Protein AF-A0A6G0Y7M5-F1 (afdb_monomer)

Nearest PDB structures (foldseek):
  2pjr-assembly1_A  TM=6.509E-01  e=2.433E-06  Geobacillus stearothermophilus
  2is2-assembly1_A  TM=6.664E-01  e=1.048E-04  Escherichia coli
  1pjr-assembly1_A  TM=6.360E-01  e=1.262E-03  Geobacillus stearothermophilus
  2zpa-assembly1_A  TM=6.596E-01  e=6.551E-01  Escherichia coli K-12
  4cei-assembly1_A  TM=5.025E-01  e=1.633E-01  Bacillus subtilis subsp. subtilis str. 168

Secondary structure (DSSP, 8-state):
-------PPPHHHHHHHS--SSEEEEEE-TTS-HHHHHHHHHHH-TTS-EEEE-SSGGGGGGS-TTEEEE-HHHHHHHHTGGGGGGGB-SS--HHHHHHHHT---HHHHHHHHHHHHHHHTSS-SS--GGGS-GGGGSS---SS-HHHHHHHHHHHHHHHH-SS----B-HHHHHHHHHHT---GGGT-SEEEEEEEEEE-EESSS-HHHHHHHHHHHHHTT--SPPEE-SS-----SS--SSS-SS-----S-HHHHHTT--

pLDDT: mean 76.05, std 17.15, range [27.11, 98.25]

Structure (mmCIF, N/CA/C/O backbone):
data_AF-A0A6G0Y7M5-F1
#
_entry.id   AF-A0A6G0Y7M5-F1
#
loop_
_atom_site.group_PDB
_atom_site.id
_atom_site.type_symbol
_atom_site.label_atom_id
_atom_site.label_alt_id
_atom_site.label_comp_id
_atom_site.label_asym_id
_atom_site.label_entity_id
_atom_site.label_seq_id
_atom_site.pdbx_PDB_ins_code
_atom_site.Cartn_x
_atom_site.Cartn_y
_atom_site.Cartn_z
_atom_site.occupancy
_atom_site.B_iso_or_equiv
_atom_site.auth_seq_id
_atom_site.auth_comp_id
_atom_site.auth_asym_id
_atom_site.auth_atom_id
_atom_site.pdbx_PDB_model_num
ATOM 1 N N . MET A 1 1 ? -14.668 -16.728 34.651 1.00 31.00 1 MET A N 1
ATOM 2 C CA . MET A 1 1 ? -15.346 -15.460 34.321 1.00 31.00 1 MET A CA 1
ATOM 3 C C . MET A 1 1 ? -14.377 -14.358 34.727 1.00 31.00 1 MET A C 1
ATOM 5 O O . MET A 1 1 ? -14.213 -14.137 35.914 1.00 31.00 1 MET A O 1
ATOM 9 N N . GLN A 1 2 ? -13.581 -13.837 33.789 1.00 27.48 2 GLN A N 1
ATOM 10 C CA . GLN A 1 2 ? -12.616 -12.770 34.085 1.00 27.48 2 GLN A CA 1
ATOM 11 C C . GLN A 1 2 ? -13.373 -11.441 34.091 1.00 27.48 2 GLN A C 1
ATOM 13 O O . GLN A 1 2 ? -13.986 -11.084 33.085 1.00 27.48 2 GLN A O 1
ATOM 18 N N . GLU A 1 3 ? -13.366 -10.747 35.227 1.00 27.11 3 GLU A N 1
ATOM 19 C CA . GLU A 1 3 ? -13.850 -9.373 35.340 1.00 27.11 3 GLU A CA 1
ATOM 20 C C . GLU A 1 3 ? -13.059 -8.489 34.367 1.00 27.11 3 GLU A C 1
ATOM 22 O O . GLU A 1 3 ? -11.857 -8.269 34.525 1.00 27.11 3 GLU A O 1
ATOM 27 N N . LYS A 1 4 ? -13.729 -7.997 33.318 1.00 35.28 4 LYS A N 1
ATOM 28 C CA . LYS A 1 4 ? -13.206 -6.905 32.495 1.00 35.28 4 LYS A CA 1
ATOM 29 C C . LYS A 1 4 ? -13.157 -5.672 33.395 1.00 35.28 4 LYS A C 1
ATOM 31 O O . LYS A 1 4 ? -14.199 -5.091 33.684 1.00 35.28 4 LYS A O 1
A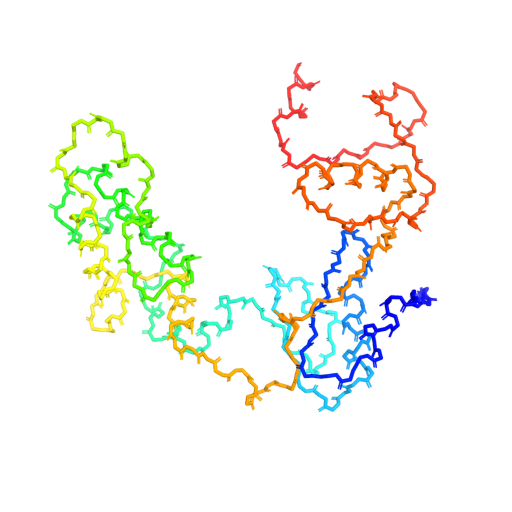TOM 36 N N . ILE A 1 5 ? -11.959 -5.281 33.827 1.00 38.41 5 ILE A N 1
ATOM 37 C CA . ILE A 1 5 ? -11.727 -3.989 34.480 1.00 38.41 5 ILE A CA 1
ATOM 38 C C . ILE A 1 5 ? -12.253 -2.906 33.528 1.00 38.41 5 ILE A C 1
ATOM 40 O O . ILE A 1 5 ? -11.708 -2.693 32.442 1.00 38.41 5 ILE A O 1
ATOM 44 N N . LEU A 1 6 ? -13.359 -2.265 33.908 1.00 40.69 6 LEU A N 1
ATOM 45 C CA . LEU A 1 6 ? -13.950 -1.140 33.191 1.00 40.69 6 LEU A CA 1
ATOM 46 C C . LEU A 1 6 ? -13.065 0.086 33.428 1.00 40.69 6 LEU A C 1
ATOM 48 O O . LEU A 1 6 ? -13.283 0.881 34.336 1.00 40.69 6 LEU A O 1
ATOM 52 N N . ILE A 1 7 ? -12.017 0.212 32.616 1.00 57.25 7 ILE A N 1
ATOM 53 C CA . ILE A 1 7 ? -11.234 1.442 32.536 1.00 57.25 7 ILE A CA 1
ATOM 54 C C . ILE A 1 7 ? -12.124 2.482 31.846 1.00 57.25 7 ILE A C 1
ATOM 56 O O . ILE A 1 7 ? -12.477 2.334 30.664 1.00 57.25 7 ILE A O 1
ATOM 60 N N . ASN A 1 8 ? -12.519 3.506 32.605 1.00 67.19 8 ASN A N 1
ATOM 61 C CA . ASN A 1 8 ? -13.229 4.660 32.067 1.00 67.19 8 ASN A CA 1
ATOM 62 C C . ASN A 1 8 ? -12.347 5.334 31.005 1.00 67.19 8 ASN A C 1
ATOM 64 O O . ASN A 1 8 ? -11.154 5.530 31.254 1.00 67.19 8 ASN A O 1
ATOM 68 N N . PRO A 1 9 ? -12.897 5.640 29.818 1.00 69.75 9 PRO A N 1
ATOM 69 C CA . PRO A 1 9 ? -12.134 6.293 28.764 1.00 69.75 9 PRO A CA 1
ATOM 70 C C . PRO A 1 9 ? -11.605 7.654 29.241 1.00 69.75 9 PRO A C 1
ATOM 72 O O . PRO A 1 9 ? -12.272 8.360 29.999 1.00 69.75 9 PRO A O 1
ATOM 75 N N . THR A 1 10 ? -10.394 8.019 28.812 1.00 76.06 10 THR A N 1
ATOM 76 C CA . THR A 1 10 ? -9.877 9.386 29.006 1.00 76.06 10 THR A CA 1
ATOM 77 C C . THR A 1 10 ? -10.745 10.394 28.239 1.00 76.06 10 THR A C 1
ATOM 79 O O . THR A 1 10 ? -11.438 9.987 27.307 1.00 76.06 10 THR A O 1
ATOM 82 N N . PRO A 1 11 ? -10.705 11.704 28.556 1.00 77.00 11 PRO A N 1
ATOM 83 C CA . PRO A 1 11 ? -11.429 12.717 27.780 1.00 77.00 11 PRO A CA 1
ATOM 84 C C . PRO A 1 11 ? -11.133 12.640 26.275 1.00 77.00 11 PRO A C 1
ATOM 86 O O . PRO A 1 11 ? -12.052 12.590 25.475 1.00 77.00 11 PRO A O 1
ATOM 89 N N . GLU A 1 12 ? -9.864 12.460 25.898 1.00 73.75 12 GLU A N 1
ATOM 90 C CA . GLU A 1 12 ? -9.444 12.270 24.499 1.00 73.75 12 GLU A CA 1
ATOM 91 C C . GLU A 1 12 ? -10.048 11.009 23.869 1.00 73.75 12 GLU A C 1
ATOM 93 O O . GLU A 1 12 ? -10.396 10.980 22.689 1.00 73.75 12 GLU A O 1
ATOM 98 N N . GLN A 1 13 ? -10.160 9.931 24.653 1.00 71.56 13 GLN A N 1
ATOM 99 C CA . GLN A 1 13 ? -10.802 8.714 24.183 1.00 71.56 13 GLN A CA 1
ATOM 100 C C . GLN A 1 13 ? -12.310 8.916 24.023 1.00 71.56 13 GLN A C 1
ATOM 102 O O . GLN A 1 13 ? -12.879 8.423 23.053 1.00 71.56 13 GLN A O 1
ATOM 107 N N . GLN A 1 14 ? -12.933 9.659 24.937 1.00 80.50 14 GLN A N 1
ATOM 108 C CA . GLN A 1 14 ? -14.350 9.993 24.904 1.00 80.50 14 GLN A CA 1
ATOM 109 C C . GLN A 1 14 ? -14.689 10.898 23.712 1.00 80.50 14 GLN A C 1
ATOM 111 O O . GLN A 1 14 ? -15.663 10.619 23.024 1.00 80.50 14 GLN A O 1
ATOM 116 N N . ASP A 1 15 ? -13.839 11.873 23.381 1.00 76.62 15 ASP A N 1
ATOM 117 C CA . ASP A 1 15 ? -13.990 12.726 22.194 1.00 76.62 15 ASP A CA 1
ATOM 118 C C . ASP A 1 15 ? -14.004 11.903 20.899 1.00 76.62 15 ASP A C 1
ATOM 120 O O . ASP A 1 15 ? -14.789 12.166 19.992 1.00 76.62 15 ASP A O 1
ATOM 124 N N . VAL A 1 16 ? -13.169 10.861 20.820 1.00 75.12 16 VAL A N 1
ATOM 125 C CA . VAL A 1 16 ? -13.175 9.911 19.696 1.00 75.12 16 VAL A CA 1
ATOM 126 C C . VAL A 1 16 ? -14.460 9.078 19.678 1.00 75.12 16 VAL A C 1
ATOM 128 O O . VAL A 1 16 ? -14.987 8.825 18.600 1.00 75.12 16 VAL A O 1
ATOM 131 N N . ILE A 1 17 ? -14.963 8.637 20.837 1.00 78.25 17 ILE A N 1
ATOM 132 C CA . ILE A 1 17 ? -16.204 7.844 20.947 1.00 78.25 17 ILE A CA 1
ATOM 133 C C . ILE A 1 17 ? -17.439 8.681 20.586 1.00 78.25 17 ILE A C 1
ATOM 135 O O . ILE A 1 17 ? -18.388 8.148 20.015 1.00 78.25 17 ILE A O 1
ATOM 139 N N . ASP A 1 18 ? -17.440 9.967 20.928 1.00 79.44 18 ASP A N 1
ATOM 140 C CA . ASP A 1 18 ? -18.574 10.883 20.757 1.00 79.44 18 ASP A CA 1
ATOM 141 C C . ASP A 1 18 ? -18.554 11.643 19.432 1.00 79.44 18 ASP A C 1
ATOM 143 O O . ASP A 1 18 ? -19.450 12.441 19.158 1.00 79.44 18 ASP A O 1
ATOM 147 N N . TRP A 1 19 ? -17.546 11.394 18.605 1.00 77.06 19 TRP A N 1
ATOM 148 C CA . TRP A 1 19 ? -17.399 12.033 17.313 1.00 77.06 19 TRP A CA 1
ATOM 149 C C . TRP A 1 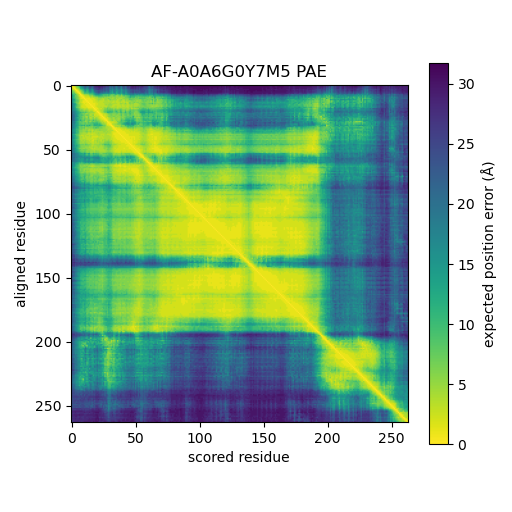19 ? -18.554 11.656 16.355 1.00 77.06 19 TRP A C 1
ATOM 151 O O . TRP A 1 19 ? -19.044 10.530 16.364 1.00 77.06 19 TRP A O 1
ATOM 161 N N . GLN A 1 20 ? -19.016 12.616 15.544 1.00 71.25 20 GLN A N 1
ATOM 162 C CA . GLN A 1 20 ? -20.276 12.542 14.769 1.00 71.25 20 GLN A CA 1
ATOM 163 C C . GLN A 1 20 ? -20.106 12.883 13.271 1.00 71.25 20 GLN A C 1
ATOM 165 O O . GLN A 1 20 ? -21.082 13.207 12.602 1.00 71.25 20 GLN A O 1
ATOM 170 N N . GLY A 1 21 ? -18.881 12.910 12.743 1.00 67.12 21 GLY A N 1
ATOM 171 C CA . GLY A 1 21 ? -18.650 13.252 11.331 1.00 67.12 21 GLY A CA 1
ATOM 172 C C . GLY A 1 21 ? -18.648 12.038 10.392 1.00 67.12 21 GLY A C 1
ATOM 173 O O . GLY A 1 21 ? -18.997 10.925 10.780 1.00 67.12 21 GLY A O 1
ATOM 174 N N . ASP A 1 22 ? -18.132 12.241 9.173 1.00 58.25 22 ASP A N 1
ATOM 175 C CA . ASP A 1 22 ? -18.026 11.189 8.139 1.00 58.25 22 ASP A CA 1
ATOM 176 C C . ASP A 1 22 ? -16.608 10.577 8.006 1.00 58.25 22 ASP A C 1
ATOM 178 O O . ASP A 1 22 ? -16.417 9.495 7.444 1.00 58.25 22 ASP A O 1
ATOM 182 N N . LYS A 1 23 ? -15.576 11.255 8.536 1.00 58.81 23 LYS A N 1
ATOM 183 C CA . LYS A 1 23 ? -14.175 10.796 8.572 1.00 58.81 23 LYS A CA 1
ATOM 184 C C . LYS A 1 23 ? -13.481 10.881 9.942 1.00 58.81 23 LYS A C 1
ATOM 186 O O . LYS A 1 23 ? -13.270 11.973 10.461 1.00 58.81 23 LYS A O 1
ATOM 191 N N . LEU A 1 24 ? -13.038 9.739 10.476 1.00 61.03 24 LEU A N 1
ATOM 192 C CA . LEU A 1 24 ? -12.341 9.651 11.765 1.00 61.03 24 LEU A CA 1
ATOM 193 C C . LEU A 1 24 ? -10.970 8.970 11.627 1.00 61.03 24 LEU A C 1
ATOM 195 O O . LEU A 1 24 ? -10.886 7.770 11.366 1.00 61.03 24 LEU A O 1
ATOM 199 N N . VAL A 1 25 ? -9.882 9.694 11.896 1.00 59.69 25 VAL A N 1
ATOM 200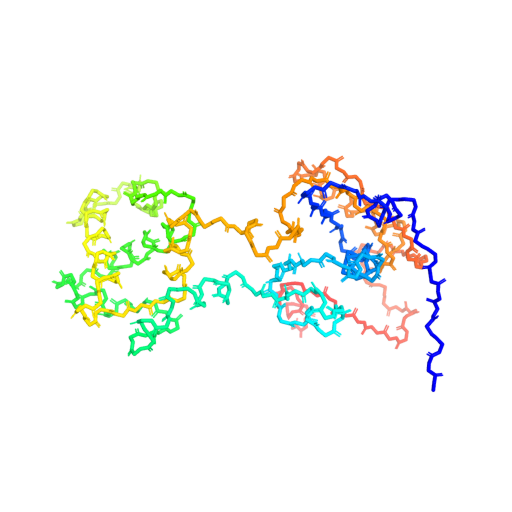 C CA . VAL A 1 25 ? -8.544 9.144 12.173 1.00 59.69 25 VAL A CA 1
ATOM 201 C C . VAL A 1 25 ? -8.181 9.346 13.611 1.00 59.69 25 VAL A C 1
ATOM 203 O O . VAL A 1 25 ? -8.205 10.442 14.153 1.00 59.69 25 VAL A O 1
ATOM 206 N N . VAL A 1 26 ? -7.701 8.258 14.185 1.00 57.72 26 VAL A N 1
ATOM 207 C CA . VAL A 1 26 ? -7.136 8.250 15.518 1.00 57.72 26 VAL A CA 1
ATOM 208 C C . VAL A 1 26 ? -5.642 7.980 15.381 1.00 57.72 26 VAL A C 1
ATOM 210 O O . VAL A 1 26 ? -5.217 6.850 15.111 1.00 57.72 26 VAL A O 1
ATOM 213 N N . ASN A 1 27 ? -4.835 9.024 15.531 1.00 55.19 27 ASN A N 1
ATOM 214 C CA . ASN A 1 27 ? -3.402 8.915 15.753 1.00 55.19 27 ASN A CA 1
ATOM 215 C C . ASN A 1 27 ? -3.193 8.574 17.214 1.00 55.19 27 ASN A C 1
ATOM 217 O O . ASN A 1 27 ? -3.689 9.256 18.097 1.00 55.19 27 ASN A O 1
ATOM 221 N N . ALA A 1 28 ? -2.498 7.484 17.479 1.00 57.00 28 ALA A N 1
ATOM 222 C CA . ALA A 1 28 ? -2.429 6.947 18.818 1.00 57.00 28 ALA A CA 1
ATOM 223 C C . ALA A 1 28 ? -1.026 6.419 19.042 1.00 57.00 28 ALA A C 1
ATOM 225 O O . ALA A 1 28 ? -0.545 5.599 18.253 1.00 57.00 28 ALA A O 1
ATOM 226 N N . PHE A 1 29 ? -0.369 6.881 20.100 1.00 56.56 29 PHE A N 1
ATOM 227 C CA . PHE A 1 29 ? 0.924 6.325 20.473 1.00 56.56 29 PHE A CA 1
ATOM 228 C C . PHE A 1 29 ? 0.766 4.890 20.985 1.00 56.56 29 PHE A C 1
ATOM 230 O O . PHE A 1 29 ? -0.336 4.431 21.309 1.00 56.56 29 PHE A O 1
ATOM 237 N N . ALA A 1 30 ? 1.870 4.147 21.024 1.00 53.34 30 ALA A N 1
ATOM 238 C CA . ALA A 1 30 ? 1.860 2.784 21.540 1.00 53.34 30 ALA A CA 1
ATOM 239 C C . ALA A 1 30 ? 1.244 2.760 22.950 1.00 53.34 30 ALA A C 1
ATOM 241 O O . ALA A 1 30 ? 1.583 3.596 23.777 1.00 53.34 30 ALA A O 1
ATOM 242 N N . GLY A 1 31 ? 0.321 1.828 23.207 1.00 56.62 31 GLY A N 1
ATOM 243 C CA . GLY A 1 31 ? -0.284 1.663 24.535 1.00 56.62 31 GLY A CA 1
ATOM 244 C C . GLY A 1 31 ? -1.459 2.586 24.877 1.00 56.62 31 GLY A C 1
ATOM 245 O O . GLY A 1 31 ? -2.035 2.451 25.951 1.00 56.62 31 GLY A O 1
ATOM 246 N N . THR A 1 32 ? -1.871 3.480 23.977 1.00 59.34 32 THR A N 1
ATOM 247 C CA . THR A 1 32 ? -2.938 4.482 24.226 1.00 59.34 32 THR A CA 1
ATOM 248 C C . THR A 1 32 ? -4.368 3.967 23.998 1.00 59.34 32 THR A C 1
ATOM 250 O O . THR A 1 32 ? -5.350 4.700 24.118 1.00 59.34 32 THR A O 1
ATOM 253 N N . GLY A 1 33 ? -4.516 2.681 23.660 1.00 65.44 33 GLY A N 1
ATOM 254 C CA . GLY A 1 33 ? -5.823 2.031 23.540 1.00 65.44 33 GLY A CA 1
ATOM 255 C C . GLY A 1 33 ? -6.576 2.281 22.228 1.00 65.44 33 GLY A C 1
ATOM 256 O O . GLY A 1 33 ? -7.780 2.052 22.203 1.00 65.44 33 GLY A O 1
ATOM 257 N N . LYS A 1 34 ? -5.904 2.682 21.132 1.00 72.31 34 LYS A N 1
ATOM 258 C CA . LYS A 1 34 ? -6.513 2.941 19.802 1.00 72.31 34 LYS A CA 1
ATOM 259 C C . LYS A 1 34 ? -7.573 1.920 19.395 1.00 72.31 34 LYS A C 1
ATOM 261 O O . LYS A 1 34 ? -8.707 2.285 19.117 1.00 72.31 34 LYS A O 1
ATOM 266 N N . THR A 1 35 ? -7.200 0.640 19.360 1.00 72.56 35 THR A N 1
ATOM 267 C CA . THR A 1 35 ? -8.104 -0.433 18.932 1.00 72.56 35 THR A CA 1
ATOM 268 C C . THR A 1 35 ? -9.295 -0.549 19.876 1.00 72.56 35 THR A C 1
ATOM 270 O O . THR A 1 35 ? -10.421 -0.602 19.408 1.00 72.56 35 THR A O 1
ATOM 273 N N . SER A 1 36 ? -9.075 -0.509 21.193 1.00 76.25 36 SER A N 1
ATOM 274 C CA . SER A 1 36 ? -10.159 -0.548 22.183 1.00 76.25 36 SER A CA 1
ATOM 275 C C . SER A 1 36 ? -11.111 0.640 22.046 1.00 76.25 36 SER A C 1
ATOM 277 O O . SER A 1 36 ? -12.310 0.493 22.258 1.00 76.25 36 SER A O 1
ATOM 279 N N . ASN A 1 37 ? -10.587 1.809 21.678 1.00 77.94 37 ASN A N 1
ATOM 280 C CA . ASN A 1 37 ? -11.383 3.013 21.513 1.00 77.94 37 ASN A CA 1
ATOM 281 C C . ASN A 1 37 ? -12.248 2.968 20.245 1.00 77.94 37 ASN A C 1
ATOM 283 O O . ASN A 1 37 ? -13.436 3.268 20.293 1.00 77.94 37 ASN A O 1
ATOM 287 N N . LEU A 1 38 ? -11.679 2.495 19.132 1.00 79.81 38 LEU A N 1
ATOM 288 C CA . LEU A 1 38 ? -12.429 2.262 17.894 1.00 79.81 38 LEU A CA 1
ATOM 289 C C . LEU A 1 38 ? -13.496 1.167 18.061 1.00 79.81 38 LEU A C 1
ATOM 291 O O . LEU A 1 38 ? -14.565 1.268 17.468 1.00 79.81 38 LEU A O 1
ATOM 295 N N . VAL A 1 39 ? -13.238 0.148 18.888 1.00 84.06 39 VAL A N 1
ATOM 296 C CA . VAL A 1 39 ? -14.243 -0.867 19.248 1.00 84.06 39 VAL A CA 1
ATOM 297 C C . VAL A 1 39 ? -15.408 -0.225 20.004 1.00 84.06 39 VAL A C 1
ATOM 299 O O . VAL A 1 39 ? -16.548 -0.409 19.594 1.00 84.06 39 VAL A O 1
ATOM 302 N N . LYS A 1 40 ? -15.140 0.591 21.035 1.00 84.31 40 LYS A N 1
ATOM 303 C CA . LYS A 1 40 ? -16.192 1.314 21.775 1.00 84.31 40 LYS A CA 1
ATOM 304 C C . LYS A 1 40 ? -16.991 2.264 20.876 1.00 84.31 40 LYS A C 1
ATOM 306 O O . LYS A 1 40 ? -18.211 2.326 20.990 1.00 84.31 40 LYS A O 1
ATOM 311 N N . TYR A 1 41 ? -16.320 2.973 19.966 1.00 84.88 41 TYR A N 1
ATOM 312 C CA . TYR A 1 41 ? -16.986 3.806 18.960 1.00 84.88 41 TYR A CA 1
ATOM 313 C C . TYR A 1 41 ? -17.944 2.979 18.093 1.00 84.88 41 TYR A C 1
ATOM 315 O O . TYR A 1 41 ? -19.094 3.367 17.896 1.00 84.88 41 TYR A O 1
ATOM 323 N N . ALA A 1 42 ? -17.490 1.820 17.609 1.00 86.94 42 ALA A N 1
ATOM 324 C CA . ALA A 1 42 ? -18.297 0.936 16.779 1.00 86.94 42 ALA A CA 1
ATOM 325 C C . ALA A 1 42 ? -19.480 0.308 17.532 1.00 86.94 42 ALA A C 1
ATOM 327 O O . ALA A 1 42 ? -20.566 0.200 16.967 1.00 86.94 42 ALA A O 1
ATOM 328 N N . GLU A 1 43 ? -19.292 -0.060 18.803 1.00 88.75 43 GLU A N 1
ATOM 329 C CA . GLU A 1 43 ? -20.351 -0.571 19.686 1.00 88.75 43 GLU A CA 1
ATOM 330 C C . GLU A 1 43 ? -21.427 0.488 19.971 1.00 88.75 43 GLU A C 1
ATOM 332 O O . GLU A 1 43 ? -22.609 0.155 20.051 1.00 88.75 43 GLU A O 1
ATOM 337 N N . LYS A 1 44 ? -21.037 1.764 20.098 1.00 86.69 44 LYS A N 1
ATOM 338 C CA . LYS A 1 44 ? -21.965 2.886 20.312 1.00 86.69 44 LYS A CA 1
ATOM 339 C C . LYS A 1 44 ? -22.791 3.228 19.066 1.00 86.69 44 LYS A C 1
ATOM 341 O O . LYS A 1 44 ? -23.888 3.763 19.201 1.00 86.69 44 LYS A O 1
ATOM 346 N N . HIS A 1 45 ? -22.291 2.900 17.876 1.00 84.56 45 HIS A N 1
ATOM 347 C CA . HIS A 1 45 ? -22.932 3.216 16.599 1.00 84.56 45 HIS A CA 1
ATOM 348 C C . HIS A 1 45 ? -23.226 1.945 15.780 1.00 84.56 45 HIS A C 1
ATOM 350 O O . HIS A 1 45 ? -22.644 1.756 14.706 1.00 84.56 45 HIS A O 1
ATOM 356 N N . PRO A 1 46 ? -24.125 1.062 16.256 1.00 88.81 46 PRO A N 1
ATOM 357 C CA . PRO A 1 46 ? -24.394 -0.229 15.617 1.00 88.81 46 PRO A CA 1
ATOM 358 C C . PRO A 1 46 ? -24.995 -0.101 14.209 1.00 88.81 46 PRO A C 1
ATOM 360 O O . PRO A 1 46 ? -24.833 -1.009 13.397 1.00 88.81 46 PRO A O 1
ATOM 363 N N . ASP A 1 47 ? -25.649 1.025 13.913 1.00 88.75 47 ASP A N 1
ATOM 364 C CA . ASP A 1 47 ? -26.314 1.278 12.630 1.00 88.75 47 ASP A CA 1
ATOM 365 C C . ASP A 1 47 ? -25.349 1.733 11.518 1.00 88.75 47 ASP A C 1
ATOM 367 O O . ASP A 1 47 ? -25.712 1.720 10.342 1.00 88.75 47 ASP A O 1
ATOM 371 N N . LEU A 1 48 ? -24.114 2.121 11.863 1.00 86.75 48 LEU A N 1
ATOM 372 C CA . LEU A 1 48 ? -23.108 2.575 10.898 1.00 86.75 48 LEU A CA 1
ATOM 373 C C . LEU A 1 48 ? -22.286 1.402 10.360 1.00 86.75 48 LEU A C 1
ATOM 375 O O . LEU A 1 48 ? -21.776 0.582 11.126 1.00 86.75 48 LEU A O 1
ATOM 379 N N . ARG A 1 49 ? -22.068 1.369 9.043 1.00 87.00 49 ARG A N 1
ATOM 380 C CA . ARG A 1 49 ? -21.170 0.411 8.382 1.00 87.00 49 ARG A CA 1
ATOM 381 C C . ARG A 1 49 ? -19.766 0.986 8.351 1.00 87.00 49 ARG A C 1
ATOM 383 O O . ARG A 1 49 ? -19.519 2.002 7.701 1.00 87.00 49 ARG A O 1
ATOM 390 N N . MET A 1 50 ? -18.828 0.316 9.001 1.00 85.69 50 MET A N 1
ATOM 391 C CA . MET A 1 50 ? -17.478 0.846 9.184 1.00 85.69 50 MET A CA 1
ATOM 392 C C . MET A 1 50 ? -16.430 -0.009 8.473 1.00 85.69 50 MET A C 1
ATOM 394 O O . MET A 1 50 ? -16.562 -1.231 8.388 1.00 85.69 50 MET A O 1
ATOM 398 N N . LEU A 1 51 ? -15.361 0.623 7.989 1.00 81.94 51 LEU A N 1
ATOM 399 C CA . LEU A 1 51 ? -14.177 -0.055 7.456 1.00 81.94 51 LEU A CA 1
ATOM 400 C C . LEU A 1 51 ? -12.959 0.253 8.327 1.00 81.94 51 LEU A C 1
ATOM 402 O O . LEU A 1 51 ? -12.562 1.410 8.473 1.00 81.94 51 LEU A O 1
ATOM 406 N N . TYR A 1 52 ? -12.330 -0.799 8.848 1.00 81.12 52 TYR A N 1
ATOM 407 C CA . TYR A 1 52 ? -11.047 -0.725 9.535 1.00 81.12 52 TYR A CA 1
ATOM 408 C C . TYR A 1 52 ? -9.940 -1.312 8.654 1.00 81.12 52 TYR A C 1
ATOM 410 O O . TYR A 1 52 ? -9.951 -2.509 8.350 1.00 81.12 52 TYR A O 1
ATOM 418 N N . ILE A 1 53 ? -8.979 -0.473 8.253 1.00 74.38 53 ILE A N 1
ATOM 419 C CA . ILE A 1 53 ? -7.804 -0.917 7.498 1.00 74.38 53 ILE A CA 1
ATOM 420 C C . ILE A 1 53 ? -6.680 -1.256 8.479 1.00 74.38 53 ILE A C 1
ATOM 422 O O . ILE A 1 53 ? -6.102 -0.382 9.123 1.00 74.38 53 ILE A O 1
ATOM 426 N N . ALA A 1 54 ? -6.380 -2.546 8.611 1.00 70.19 54 ALA A N 1
ATOM 427 C CA . ALA A 1 54 ? -5.388 -3.051 9.551 1.00 70.19 54 ALA A CA 1
ATOM 428 C C . ALA A 1 54 ? -4.054 -3.367 8.860 1.00 70.19 54 ALA A C 1
ATOM 430 O O . ALA A 1 54 ? -4.020 -3.865 7.734 1.00 70.19 54 ALA A O 1
ATOM 431 N N . PHE A 1 55 ? -2.940 -3.162 9.568 1.00 58.53 55 PHE A N 1
ATOM 432 C CA . PHE A 1 55 ? -1.628 -3.628 9.103 1.00 58.53 55 PHE A CA 1
ATOM 433 C C . PHE A 1 55 ? -1.479 -5.153 9.240 1.00 58.53 55 PHE A C 1
ATOM 435 O O . PHE A 1 55 ? -0.795 -5.795 8.448 1.00 58.53 55 PHE A O 1
ATOM 442 N N . ASN A 1 56 ? -2.134 -5.752 10.240 1.00 59.28 56 ASN A N 1
ATOM 443 C CA . ASN A 1 56 ? -2.124 -7.190 10.483 1.00 59.28 56 ASN A CA 1
ATOM 444 C C . ASN A 1 56 ? -3.520 -7.713 10.853 1.00 59.28 56 ASN A C 1
ATOM 446 O O . ASN A 1 56 ? -4.403 -6.970 11.273 1.00 59.28 56 ASN A O 1
ATOM 450 N N . ARG A 1 57 ? -3.710 -9.025 10.698 1.00 56.88 57 ARG A N 1
ATOM 451 C CA . ARG A 1 57 ? -5.012 -9.693 10.850 1.00 56.88 57 ARG A CA 1
ATOM 452 C C . ARG A 1 57 ? -5.482 -9.843 12.305 1.00 56.88 57 ARG A C 1
ATOM 454 O O . ARG A 1 57 ? -6.639 -10.143 12.549 1.00 56.88 57 ARG A O 1
ATOM 461 N N . SER A 1 58 ? -4.604 -9.619 13.284 1.00 57.06 58 SER A N 1
ATOM 462 C CA . SER A 1 58 ? -4.918 -9.786 14.713 1.00 57.06 58 SER A CA 1
ATOM 463 C C . SER A 1 58 ? -5.889 -8.743 15.280 1.00 57.06 58 SER A C 1
ATOM 465 O O . SER A 1 58 ? -6.275 -8.835 16.443 1.00 57.06 58 SER A O 1
ATOM 467 N N . ALA A 1 59 ? -6.251 -7.722 14.501 1.00 58.16 59 ALA A N 1
ATOM 468 C CA . ALA A 1 59 ? -7.211 -6.713 14.928 1.00 58.16 59 ALA A CA 1
ATOM 469 C C . ALA A 1 59 ? -8.676 -7.152 14.743 1.00 58.16 59 ALA A C 1
ATOM 471 O O . ALA A 1 59 ? -9.531 -6.641 15.462 1.00 58.16 59 ALA A O 1
ATOM 472 N N . ASP A 1 60 ? -8.952 -8.104 13.841 1.00 60.75 60 ASP A N 1
ATOM 473 C CA . ASP A 1 60 ? -10.311 -8.509 13.444 1.00 60.75 60 ASP A CA 1
ATOM 474 C C . ASP A 1 60 ? -11.136 -9.052 14.624 1.00 60.75 60 ASP A C 1
ATOM 476 O O . ASP A 1 60 ? -12.322 -8.765 14.743 1.00 60.75 60 ASP A O 1
ATOM 480 N N . GLU A 1 61 ? -10.510 -9.799 15.537 1.00 65.50 61 GLU A N 1
ATOM 481 C CA . GLU A 1 61 ? -11.202 -10.526 16.617 1.00 65.50 61 GLU A CA 1
ATOM 482 C C . GLU A 1 61 ? -11.849 -9.623 17.680 1.00 65.50 61 GLU A C 1
ATOM 484 O O . GLU A 1 61 ? -12.597 -10.104 18.530 1.00 65.50 61 GLU A O 1
ATOM 489 N N . LYS A 1 62 ? -11.546 -8.321 17.673 1.00 76.06 62 LYS A N 1
ATOM 490 C CA . LYS A 1 62 ? -11.984 -7.380 18.715 1.00 76.06 62 LYS A CA 1
ATOM 491 C C . LYS A 1 62 ? -13.169 -6.515 18.302 1.00 76.06 62 LYS A C 1
ATOM 493 O O . LYS A 1 62 ? -13.764 -5.894 19.178 1.00 76.06 62 LYS A O 1
ATOM 498 N N . PHE A 1 63 ? -13.477 -6.430 17.010 1.00 83.25 63 PHE A N 1
ATOM 499 C CA . PHE A 1 63 ? -14.485 -5.507 16.497 1.00 83.25 63 PHE A CA 1
ATOM 500 C C . PHE A 1 63 ? -15.883 -6.144 16.392 1.00 83.25 63 PHE A C 1
ATOM 502 O O . PHE A 1 63 ? -15.997 -7.340 16.120 1.00 83.25 63 PHE A O 1
ATOM 509 N N . PRO A 1 64 ? -16.955 -5.354 16.594 1.00 88.69 64 PRO A N 1
ATOM 510 C CA . PRO A 1 64 ? -18.328 -5.803 16.380 1.00 88.69 64 PRO A CA 1
ATOM 511 C C . PRO A 1 64 ? -18.649 -6.008 14.889 1.00 88.69 64 PRO A C 1
ATOM 513 O O . PRO A 1 64 ? -17.928 -5.557 14.000 1.00 88.69 64 PRO A O 1
ATOM 516 N N . ALA A 1 65 ? -19.768 -6.683 14.608 1.00 89.06 65 ALA A N 1
ATOM 517 C CA . ALA A 1 65 ? -20.144 -7.129 13.261 1.00 89.06 65 ALA A CA 1
ATOM 518 C C . ALA A 1 65 ? -20.396 -5.998 12.241 1.00 89.06 65 ALA A C 1
ATOM 520 O O . ALA A 1 65 ? -20.359 -6.245 11.036 1.00 89.06 65 ALA A O 1
ATOM 521 N N . ASN A 1 66 ? -20.648 -4.770 12.702 1.00 89.69 66 ASN A N 1
ATOM 522 C CA . ASN A 1 66 ? -20.818 -3.587 11.856 1.00 89.69 66 ASN A CA 1
ATOM 523 C C . ASN A 1 66 ? -19.484 -3.010 11.337 1.00 89.69 66 ASN A C 1
ATOM 525 O O . ASN A 1 66 ? -19.490 -2.089 10.518 1.00 89.69 66 ASN A O 1
ATOM 529 N N . VAL A 1 67 ? -18.343 -3.571 11.754 1.00 87.06 67 VAL A N 1
ATOM 530 C CA . VAL A 1 67 ? -17.008 -3.187 11.283 1.00 87.06 67 VAL A CA 1
ATOM 531 C C . VAL A 1 67 ? -16.432 -4.278 10.388 1.00 87.06 67 VAL A C 1
ATOM 533 O O . VAL A 1 67 ? -16.207 -5.413 10.804 1.00 87.06 67 VAL A O 1
ATOM 536 N N . LEU A 1 68 ? -16.118 -3.916 9.148 1.00 85.31 68 LEU A N 1
ATOM 537 C CA . LEU A 1 68 ? -15.327 -4.759 8.267 1.00 85.31 68 LEU A CA 1
ATOM 538 C C . LEU A 1 68 ? -13.842 -4.478 8.493 1.00 85.31 68 LEU A C 1
ATOM 540 O O . LEU A 1 68 ? -13.358 -3.397 8.164 1.00 85.31 68 LEU A O 1
ATOM 544 N N . CYS A 1 69 ? -13.104 -5.464 8.986 1.00 82.00 69 CYS A N 1
ATOM 545 C CA . CYS A 1 69 ? -11.655 -5.370 9.121 1.00 82.00 69 CYS A CA 1
ATOM 546 C C . CYS A 1 69 ? -10.961 -6.024 7.917 1.00 82.00 69 CYS A C 1
ATOM 548 O O . CYS A 1 69 ? -11.262 -7.162 7.548 1.00 82.00 69 CYS A O 1
ATOM 550 N N . LYS A 1 70 ? -10.067 -5.284 7.253 1.00 78.12 70 LYS A N 1
ATOM 551 C CA . LYS A 1 70 ? -9.276 -5.773 6.113 1.00 78.12 70 LYS A CA 1
ATOM 552 C C . LYS A 1 70 ? -7.894 -5.143 6.095 1.00 78.12 70 LYS A C 1
ATOM 554 O O . LYS A 1 70 ? -7.731 -3.991 6.468 1.00 78.12 70 LYS A O 1
ATOM 559 N N . THR A 1 71 ? -6.906 -5.850 5.564 1.00 77.38 71 THR A N 1
ATOM 560 C CA . THR A 1 71 ? -5.658 -5.205 5.135 1.00 77.38 71 THR A CA 1
ATOM 561 C C . THR A 1 71 ? -5.852 -4.472 3.806 1.00 77.38 71 THR A C 1
ATOM 563 O O . THR A 1 71 ? -6.757 -4.803 3.031 1.00 77.38 71 THR A O 1
ATOM 566 N N . SER A 1 72 ? -4.974 -3.515 3.490 1.00 77.94 72 SER A N 1
ATOM 567 C CA . SER A 1 72 ? -4.997 -2.802 2.202 1.00 77.94 72 SER A CA 1
ATOM 568 C C . SER A 1 72 ? -4.962 -3.771 1.013 1.00 77.94 72 SER A C 1
ATOM 570 O O . SER A 1 72 ? -5.734 -3.633 0.063 1.00 77.94 72 SER A O 1
ATOM 572 N N . HIS A 1 73 ? -4.146 -4.828 1.096 1.00 76.44 73 HIS A N 1
ATOM 573 C CA . HIS A 1 73 ? -4.095 -5.871 0.070 1.00 76.44 73 HIS A CA 1
ATOM 574 C C . HIS A 1 73 ? -5.388 -6.682 -0.023 1.00 76.44 73 HIS A C 1
ATOM 576 O O . HIS A 1 73 ? -5.818 -6.987 -1.130 1.00 76.44 73 HIS A O 1
ATOM 582 N N . GLN A 1 74 ? -6.048 -7.014 1.091 1.00 80.69 74 GLN A N 1
ATOM 583 C CA . GLN A 1 74 ? -7.338 -7.720 1.063 1.00 80.69 74 GLN A CA 1
ATOM 584 C C . GLN A 1 74 ? -8.458 -6.862 0.466 1.00 80.69 74 GLN A C 1
ATOM 586 O O . GLN A 1 74 ? -9.343 -7.385 -0.222 1.00 80.69 74 GLN A O 1
ATOM 591 N N . LEU A 1 75 ? -8.431 -5.553 0.728 1.00 81.19 75 LEU A N 1
ATOM 592 C CA . LEU A 1 75 ? -9.355 -4.600 0.125 1.00 81.19 75 LEU A CA 1
ATOM 593 C C . LEU A 1 75 ? -9.175 -4.594 -1.400 1.00 81.19 75 LEU A C 1
ATOM 595 O O . LEU A 1 75 ? -10.129 -4.885 -2.127 1.00 81.19 75 LEU A O 1
ATOM 599 N N . ALA A 1 76 ? -7.940 -4.410 -1.867 1.00 81.56 76 ALA A N 1
ATOM 600 C CA . ALA A 1 76 ? -7.594 -4.408 -3.286 1.00 81.56 76 ALA A CA 1
ATOM 601 C C . ALA A 1 76 ? -7.868 -5.753 -3.985 1.00 81.56 76 ALA A C 1
ATOM 603 O O . ALA A 1 76 ? -8.420 -5.798 -5.088 1.00 81.56 76 ALA A O 1
ATOM 604 N N . TRP A 1 77 ? -7.544 -6.870 -3.325 1.00 81.38 77 TRP A N 1
ATOM 605 C CA . TRP A 1 77 ? -7.718 -8.223 -3.860 1.00 81.38 77 TRP A CA 1
ATOM 606 C C . TRP A 1 77 ? -9.172 -8.526 -4.221 1.00 81.38 77 TRP A C 1
ATOM 608 O O . TRP A 1 77 ? -9.441 -9.198 -5.216 1.00 81.38 77 TRP A O 1
ATOM 618 N N . SER A 1 78 ? -10.117 -8.007 -3.431 1.00 77.62 78 SER A N 1
ATOM 619 C CA . SER A 1 78 ? -11.541 -8.261 -3.645 1.00 77.62 78 SER A CA 1
ATOM 620 C C . SER A 1 78 ? -12.095 -7.671 -4.945 1.00 77.62 78 SER A C 1
ATOM 622 O O . SER A 1 78 ? -13.043 -8.239 -5.482 1.00 77.62 78 SER A O 1
ATOM 624 N N . GLY A 1 79 ? -11.496 -6.588 -5.455 1.00 74.38 79 GLY A N 1
ATOM 625 C CA . GLY A 1 79 ? -11.895 -5.948 -6.713 1.00 74.38 79 GLY A CA 1
ATOM 626 C C . GLY A 1 79 ? -11.035 -6.341 -7.916 1.00 74.38 79 GLY A C 1
ATOM 627 O O . GLY A 1 79 ? -11.572 -6.567 -8.993 1.00 74.38 79 GLY A O 1
ATOM 628 N N . PHE A 1 80 ? -9.716 -6.456 -7.733 1.00 76.88 80 PHE A N 1
ATOM 629 C CA . PHE A 1 80 ? -8.769 -6.576 -8.853 1.00 76.88 80 PHE A CA 1
ATOM 630 C C . PHE A 1 80 ? -8.057 -7.926 -8.906 1.00 76.88 80 PHE A C 1
ATOM 632 O O . PHE A 1 80 ? -7.811 -8.456 -9.981 1.00 76.88 80 PHE A O 1
ATOM 639 N N . GLY A 1 81 ? -7.748 -8.516 -7.752 1.00 78.38 81 GLY A N 1
ATOM 640 C CA . GLY A 1 81 ? -6.819 -9.642 -7.668 1.00 78.38 81 GLY A CA 1
ATOM 641 C C . GLY A 1 81 ? -7.328 -10.968 -8.230 1.00 78.38 81 GLY A C 1
ATOM 642 O O . GLY A 1 81 ? -6.548 -11.746 -8.776 1.00 78.38 81 GLY A O 1
ATOM 643 N N . ARG A 1 82 ? -8.642 -11.220 -8.157 1.00 85.69 82 ARG A N 1
ATOM 644 C CA . ARG A 1 82 ? -9.247 -12.492 -8.602 1.00 85.69 82 ARG A CA 1
ATOM 645 C C . ARG A 1 82 ? -8.950 -12.821 -10.065 1.00 85.69 82 ARG A C 1
ATOM 647 O O . ARG A 1 82 ? -8.715 -13.983 -10.375 1.00 85.69 82 ARG A O 1
ATOM 654 N N . ASN A 1 83 ? -8.904 -11.808 -10.928 1.00 87.25 83 ASN A N 1
ATOM 655 C CA . ASN A 1 83 ? -8.659 -11.985 -12.361 1.00 87.25 83 ASN A CA 1
ATOM 656 C C . ASN A 1 83 ? -7.208 -12.382 -12.676 1.00 87.25 83 ASN A C 1
ATOM 658 O O . ASN A 1 83 ? -6.938 -12.870 -13.766 1.00 87.25 83 ASN A O 1
ATOM 662 N N . TYR A 1 84 ? -6.289 -12.203 -11.723 1.00 90.31 84 TYR A N 1
ATOM 663 C CA . TYR A 1 84 ? -4.865 -12.495 -11.887 1.00 90.31 84 TYR A CA 1
ATOM 664 C C . TYR A 1 84 ? -4.380 -13.664 -11.016 1.00 90.31 84 TYR A C 1
ATOM 666 O O . TYR A 1 84 ? -3.178 -13.919 -10.930 1.00 90.31 84 TYR A O 1
ATOM 674 N N . ALA A 1 85 ? -5.292 -14.373 -10.340 1.00 88.81 85 ALA A N 1
ATOM 675 C CA . ALA A 1 85 ? -4.955 -15.388 -9.341 1.00 88.81 85 ALA A CA 1
ATOM 676 C C . ALA A 1 85 ? -4.088 -16.532 -9.891 1.00 88.81 85 ALA A C 1
ATOM 678 O O . ALA A 1 85 ? -3.222 -17.041 -9.186 1.00 88.81 85 ALA A O 1
ATOM 679 N N . ASN A 1 86 ? -4.277 -16.898 -11.158 1.00 91.44 86 ASN A N 1
ATOM 680 C CA . ASN A 1 86 ? -3.493 -17.916 -11.860 1.00 91.44 86 ASN A CA 1
ATOM 681 C C . ASN A 1 86 ? -2.025 -17.518 -12.103 1.00 91.44 86 ASN A C 1
ATOM 683 O O . ASN A 1 86 ? -1.204 -18.396 -12.355 1.00 91.44 86 ASN A O 1
ATOM 687 N N . ARG A 1 87 ? -1.687 -16.224 -12.029 1.00 93.06 87 ARG A N 1
ATOM 688 C CA . ARG A 1 87 ? -0.331 -15.691 -12.274 1.00 93.06 87 ARG A CA 1
ATOM 689 C C . ARG A 1 87 ? 0.290 -15.042 -11.038 1.00 93.06 87 ARG A C 1
ATOM 691 O O . ARG A 1 87 ? 1.352 -14.427 -11.136 1.00 93.06 87 ARG A O 1
ATOM 698 N N . LEU A 1 88 ? -0.395 -15.111 -9.897 1.00 92.12 88 LEU A N 1
ATOM 699 C CA . LEU A 1 88 ? 0.036 -14.461 -8.670 1.00 92.12 88 LEU A CA 1
ATOM 700 C C . LEU A 1 88 ? 1.256 -15.173 -8.083 1.00 92.12 88 LEU A C 1
ATOM 702 O O . LEU A 1 88 ? 1.232 -16.374 -7.818 1.00 92.12 88 LEU A O 1
ATOM 706 N N . THR A 1 89 ? 2.299 -14.401 -7.808 1.00 92.19 89 THR A N 1
ATOM 707 C CA . THR A 1 89 ? 3.491 -14.838 -7.089 1.00 92.19 89 THR A CA 1
ATOM 708 C C . THR A 1 89 ? 3.710 -13.986 -5.839 1.00 92.19 89 THR A C 1
ATOM 710 O O . THR A 1 89 ? 3.197 -12.874 -5.702 1.00 92.19 89 THR A O 1
ATOM 713 N N . ASN A 1 90 ? 4.509 -14.505 -4.902 1.00 86.88 90 ASN A N 1
ATOM 714 C CA . ASN A 1 90 ? 4.855 -13.777 -3.676 1.00 86.88 90 ASN A CA 1
ATOM 715 C C . ASN A 1 90 ? 5.801 -12.597 -3.937 1.00 86.88 90 ASN A C 1
ATOM 717 O O . ASN A 1 90 ? 5.843 -11.647 -3.162 1.00 86.88 90 ASN A O 1
ATOM 721 N N . SER A 1 91 ? 6.602 -12.673 -5.000 1.00 88.62 91 SER A N 1
ATOM 722 C CA . SER A 1 91 ? 7.563 -11.639 -5.356 1.00 88.62 91 SER A CA 1
ATOM 723 C C . SER A 1 91 ? 7.835 -11.636 -6.856 1.00 88.62 91 SER A C 1
ATOM 725 O O . SER A 1 91 ? 7.767 -12.664 -7.534 1.00 88.62 91 SER A O 1
ATOM 727 N N . LEU A 1 92 ? 8.159 -10.452 -7.372 1.00 92.31 92 LEU A N 1
ATOM 728 C CA . LEU A 1 92 ? 8.555 -10.267 -8.759 1.00 92.31 92 LEU A CA 1
ATOM 729 C C . LEU A 1 92 ? 10.001 -10.744 -8.902 1.00 92.31 92 LEU A C 1
ATOM 731 O O . LEU A 1 92 ? 10.903 -10.080 -8.393 1.00 92.31 92 LEU A O 1
ATOM 735 N N . ARG A 1 93 ? 10.251 -11.903 -9.517 1.00 94.94 93 ARG A N 1
ATOM 736 C CA . ARG A 1 93 ? 11.600 -12.493 -9.551 1.00 94.94 93 ARG A CA 1
ATOM 737 C C . ARG A 1 93 ? 12.445 -11.822 -10.631 1.00 94.94 93 ARG A C 1
ATOM 739 O O . ARG A 1 93 ? 11.954 -11.516 -11.712 1.00 94.94 93 ARG A O 1
ATOM 746 N N . LEU A 1 94 ? 13.740 -11.649 -10.358 1.00 95.62 94 LEU A N 1
ATOM 747 C CA . LEU A 1 94 ? 14.675 -11.065 -11.330 1.00 95.62 94 LEU A CA 1
ATOM 748 C C . LEU A 1 94 ? 14.738 -11.889 -12.621 1.00 95.62 94 LEU A C 1
ATOM 750 O O . LEU A 1 94 ? 14.817 -11.319 -13.697 1.00 95.62 94 LEU A O 1
ATOM 754 N N . PHE A 1 95 ? 14.635 -13.216 -12.519 1.00 96.50 95 PHE A N 1
ATOM 755 C CA . PHE A 1 95 ? 14.630 -14.107 -13.679 1.00 96.50 95 PHE A CA 1
ATOM 756 C C . PHE A 1 95 ? 13.440 -13.865 -14.622 1.00 96.50 95 PHE A C 1
ATOM 758 O O . PHE A 1 95 ? 13.611 -13.878 -15.836 1.00 96.50 95 PHE A O 1
ATOM 765 N N . ASP A 1 96 ? 12.247 -13.591 -14.081 1.00 96.75 96 ASP A N 1
ATOM 766 C CA . ASP A 1 96 ? 11.069 -13.293 -14.905 1.00 96.75 96 ASP A CA 1
ATOM 767 C C . ASP A 1 96 ? 11.270 -11.985 -15.685 1.00 96.75 96 ASP A C 1
ATOM 769 O O . ASP A 1 96 ? 10.955 -11.910 -16.872 1.00 96.75 96 ASP A O 1
ATOM 773 N N . ILE A 1 97 ? 11.852 -10.973 -15.029 1.00 97.81 97 ILE A N 1
ATOM 774 C CA . ILE A 1 97 ? 12.204 -9.691 -15.651 1.00 97.81 97 ILE A CA 1
ATOM 775 C C . ILE A 1 97 ? 13.290 -9.893 -16.712 1.00 97.81 97 ILE A C 1
ATOM 777 O O . ILE A 1 97 ? 13.112 -9.422 -17.826 1.00 97.81 97 ILE A O 1
ATOM 781 N N . ALA A 1 98 ? 14.371 -10.613 -16.398 1.00 97.88 98 ALA A N 1
ATOM 782 C CA . ALA A 1 98 ? 15.475 -10.882 -17.321 1.00 97.88 98 ALA A CA 1
ATOM 783 C C . ALA A 1 98 ? 14.994 -11.567 -18.608 1.00 97.88 98 ALA A C 1
ATOM 785 O O . ALA A 1 98 ? 15.336 -11.139 -19.708 1.00 97.88 98 ALA A O 1
ATOM 786 N N . ASN A 1 99 ? 14.126 -12.577 -18.482 1.00 96.94 99 ASN A N 1
ATOM 787 C CA . ASN A 1 99 ? 13.519 -13.242 -19.635 1.00 96.94 99 ASN A CA 1
ATOM 788 C C . ASN A 1 99 ? 12.618 -12.298 -20.435 1.00 96.94 99 ASN A C 1
ATOM 790 O O . ASN A 1 99 ? 12.619 -12.325 -21.663 1.00 96.94 99 ASN A O 1
ATOM 794 N N . ALA A 1 100 ? 11.839 -11.464 -19.745 1.00 96.62 100 ALA A N 1
ATOM 795 C CA . ALA A 1 100 ? 10.928 -10.524 -20.381 1.00 96.62 100 ALA A CA 1
ATOM 796 C C . ALA A 1 100 ? 11.645 -9.378 -21.108 1.00 96.62 100 ALA A C 1
ATOM 798 O O . ALA A 1 100 ? 11.130 -8.900 -22.116 1.00 96.62 100 ALA A O 1
ATOM 799 N N . THR A 1 101 ? 12.808 -8.951 -20.614 1.00 96.25 101 THR A N 1
ATOM 800 C CA . THR A 1 101 ? 13.636 -7.903 -21.226 1.00 96.25 101 THR A CA 1
ATOM 801 C C . THR A 1 101 ? 14.710 -8.456 -22.160 1.00 96.25 101 THR A C 1
ATOM 803 O O . THR A 1 101 ? 15.370 -7.666 -22.828 1.00 96.25 101 THR A O 1
ATOM 806 N N . GLN A 1 102 ? 14.881 -9.784 -22.211 1.00 96.19 102 GLN A N 1
ATOM 807 C CA . GLN A 1 102 ? 15.950 -10.476 -22.940 1.00 96.19 102 GLN A CA 1
ATOM 808 C C . GLN A 1 102 ? 17.343 -9.930 -22.588 1.00 96.19 102 GLN A C 1
ATOM 810 O O . GLN A 1 102 ? 18.186 -9.732 -23.459 1.00 96.19 102 GLN A O 1
ATOM 815 N N . SER A 1 103 ? 17.568 -9.652 -21.301 1.00 95.25 103 SER A N 1
ATOM 816 C CA . SER A 1 103 ? 18.799 -9.036 -20.808 1.00 95.25 103 SER A CA 1
ATOM 817 C C . SER A 1 103 ? 19.516 -9.938 -19.809 1.00 95.25 103 SER A C 1
ATOM 819 O O . SER A 1 103 ? 18.905 -10.490 -18.896 1.00 95.25 103 SER A O 1
ATOM 821 N N . ASP A 1 104 ? 20.829 -10.043 -19.973 1.00 94.75 104 ASP A N 1
ATOM 822 C CA . ASP A 1 104 ? 21.781 -10.673 -19.056 1.00 94.75 104 ASP A CA 1
ATOM 823 C C . ASP A 1 104 ? 22.446 -9.662 -18.099 1.00 94.75 104 ASP A C 1
ATOM 825 O O . ASP A 1 104 ? 23.201 -10.043 -17.199 1.00 94.75 104 ASP A O 1
ATOM 829 N N . ASP A 1 105 ? 22.122 -8.372 -18.235 1.00 94.25 105 ASP A N 1
ATOM 830 C CA . ASP A 1 105 ? 22.577 -7.314 -17.340 1.00 94.25 105 ASP A CA 1
ATOM 831 C C . ASP A 1 105 ? 21.748 -7.312 -16.046 1.00 94.25 105 ASP A C 1
ATOM 833 O O . ASP A 1 105 ? 20.667 -6.725 -15.938 1.00 94.25 105 ASP A O 1
ATOM 837 N N . TRP A 1 106 ? 22.270 -7.976 -15.017 1.00 93.56 106 TRP A N 1
ATOM 838 C CA . TRP A 1 106 ? 21.589 -8.083 -13.727 1.00 93.56 106 TRP A CA 1
ATOM 839 C C . TRP A 1 106 ? 21.407 -6.746 -13.007 1.00 93.56 106 TRP A C 1
ATOM 841 O O . TRP A 1 106 ? 20.454 -6.610 -12.235 1.00 93.56 106 TRP A O 1
ATOM 851 N N . LEU A 1 107 ? 22.270 -5.754 -13.253 1.00 93.50 107 LEU A N 1
ATOM 852 C CA . LEU A 1 107 ? 22.088 -4.418 -12.692 1.00 93.50 107 LEU A CA 1
ATOM 853 C C . LEU A 1 107 ? 20.881 -3.746 -13.348 1.00 93.50 107 LEU A C 1
ATOM 855 O O . LEU A 1 107 ? 20.051 -3.168 -12.643 1.00 93.50 107 LEU A O 1
ATOM 859 N N . TYR A 1 108 ? 20.728 -3.880 -14.665 1.00 94.50 108 TYR A N 1
ATOM 860 C CA . TYR A 1 108 ? 19.558 -3.395 -15.394 1.00 94.50 108 TYR A CA 1
ATOM 861 C C . TYR A 1 108 ? 18.265 -4.044 -14.900 1.00 94.50 108 TYR A C 1
ATOM 863 O O . TYR A 1 108 ? 17.327 -3.356 -14.491 1.00 94.50 108 TYR A O 1
ATOM 871 N N . VAL A 1 109 ? 18.250 -5.378 -14.853 1.00 96.75 109 VAL A N 1
ATOM 872 C CA . VAL A 1 109 ? 17.112 -6.191 -14.400 1.00 96.75 109 VAL A CA 1
ATOM 873 C C . VAL A 1 109 ? 16.708 -5.826 -12.970 1.00 96.75 109 VAL A C 1
ATOM 875 O O . VAL A 1 109 ? 15.523 -5.634 -12.679 1.00 96.75 109 VAL A O 1
ATOM 878 N N . LYS A 1 110 ? 17.685 -5.682 -12.067 1.00 95.31 110 LYS A N 1
ATOM 879 C CA . LYS A 1 110 ? 17.441 -5.272 -10.680 1.00 95.31 110 LYS A CA 1
ATOM 880 C C . LYS A 1 110 ? 16.897 -3.850 -10.592 1.00 95.31 110 LYS A C 1
ATOM 882 O O . LYS A 1 110 ? 15.954 -3.608 -9.842 1.00 95.31 110 LYS A O 1
ATOM 887 N N . THR A 1 111 ? 17.432 -2.935 -11.393 1.00 95.69 111 THR A N 1
ATOM 888 C CA . THR A 1 111 ? 16.958 -1.548 -11.430 1.00 95.69 111 THR A CA 1
ATOM 889 C C . THR A 1 111 ? 15.501 -1.478 -11.893 1.00 95.69 111 THR A C 1
ATOM 891 O O . THR A 1 111 ? 14.710 -0.778 -11.271 1.00 95.69 111 THR A O 1
ATOM 894 N N . ILE A 1 112 ? 15.105 -2.247 -12.914 1.00 97.50 112 ILE A N 1
ATOM 895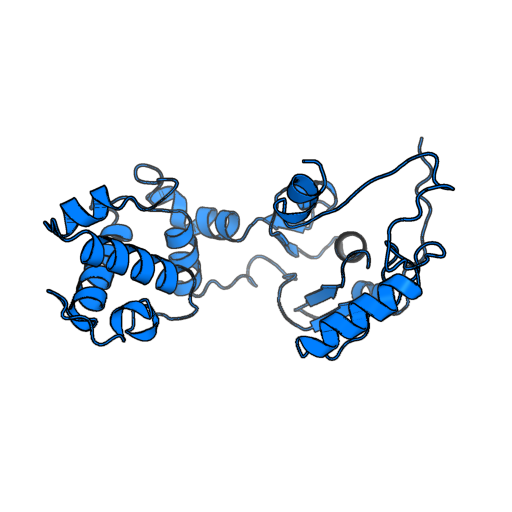 C CA . ILE A 1 112 ? 13.702 -2.351 -13.358 1.00 97.50 112 ILE A CA 1
ATOM 896 C C . ILE A 1 112 ? 12.804 -2.896 -12.241 1.00 97.50 112 ILE A C 1
ATOM 898 O O . ILE A 1 112 ? 11.734 -2.344 -11.986 1.00 97.50 112 ILE A O 1
ATOM 902 N N . GLN A 1 113 ? 13.243 -3.952 -11.545 1.00 97.12 113 GLN A N 1
ATOM 903 C CA . GLN A 1 113 ? 12.499 -4.514 -10.415 1.00 97.12 113 GLN A CA 1
ATOM 904 C C . GLN A 1 113 ? 12.220 -3.452 -9.344 1.00 97.12 113 GLN A C 1
ATOM 906 O O . GLN A 1 113 ? 11.096 -3.351 -8.851 1.00 97.12 113 GLN A O 1
ATOM 911 N N . ASP A 1 114 ? 13.242 -2.684 -8.973 1.00 95.25 114 ASP A N 1
ATOM 912 C CA . ASP A 1 114 ? 13.128 -1.669 -7.930 1.00 95.25 114 ASP A CA 1
ATOM 913 C C . ASP A 1 114 ? 12.296 -0.470 -8.398 1.00 95.25 114 ASP A C 1
ATOM 915 O O . ASP A 1 114 ? 11.455 0.004 -7.640 1.00 95.25 114 ASP A O 1
ATOM 919 N N . THR A 1 115 ? 12.423 -0.050 -9.660 1.00 97.00 115 THR A N 1
ATOM 920 C CA . THR A 1 115 ? 11.566 0.985 -10.262 1.00 97.00 115 THR A CA 1
ATOM 921 C C . THR A 1 115 ? 10.088 0.590 -10.227 1.00 97.00 115 THR A C 1
ATOM 923 O O . THR A 1 115 ? 9.248 1.389 -9.811 1.00 97.00 115 THR A O 1
ATOM 926 N N . LEU A 1 116 ? 9.757 -0.652 -10.600 1.00 97.12 116 LEU A N 1
ATOM 927 C CA . LEU A 1 116 ? 8.390 -1.180 -10.528 1.00 97.12 116 LEU A CA 1
ATOM 928 C C . LEU A 1 116 ? 7.863 -1.211 -9.088 1.00 97.12 116 LEU A C 1
ATOM 930 O O . LEU A 1 116 ? 6.734 -0.789 -8.840 1.00 97.12 116 LEU A O 1
ATOM 934 N N . LYS A 1 117 ? 8.674 -1.673 -8.128 1.00 93.56 117 LYS A N 1
ATOM 935 C CA . LYS A 1 117 ? 8.309 -1.673 -6.700 1.00 93.56 117 LYS A CA 1
ATOM 936 C C . LYS A 1 117 ? 8.069 -0.261 -6.173 1.00 93.56 117 LYS A C 1
ATOM 938 O O . LYS A 1 117 ? 7.049 -0.018 -5.537 1.00 93.56 117 LYS A O 1
ATOM 943 N N . ASN A 1 118 ? 8.962 0.673 -6.486 1.00 90.19 118 ASN A N 1
ATOM 944 C CA . ASN A 1 118 ? 8.839 2.066 -6.071 1.00 90.19 118 ASN A CA 1
ATOM 945 C C . ASN A 1 118 ? 7.578 2.715 -6.652 1.00 90.19 118 ASN A C 1
ATOM 947 O O . ASN A 1 118 ? 6.886 3.428 -5.934 1.00 90.19 118 ASN A O 1
ATOM 951 N N . PHE A 1 119 ? 7.233 2.420 -7.909 1.00 93.56 119 PHE A N 1
ATOM 952 C CA . PHE A 1 119 ? 5.972 2.861 -8.508 1.00 93.56 119 PHE A CA 1
ATOM 953 C C . PHE A 1 119 ? 4.739 2.254 -7.822 1.00 93.56 119 PHE A C 1
ATOM 955 O O . PHE A 1 119 ? 3.782 2.970 -7.523 1.00 93.56 119 PHE A O 1
ATOM 962 N N . MET A 1 120 ? 4.740 0.944 -7.553 1.00 88.88 120 MET A N 1
ATOM 963 C CA . MET A 1 120 ? 3.614 0.276 -6.885 1.00 88.88 120 MET A CA 1
ATOM 964 C C . MET A 1 120 ? 3.381 0.806 -5.462 1.00 88.88 120 MET A C 1
ATOM 966 O O . MET A 1 120 ? 2.239 0.840 -5.011 1.00 88.88 120 MET A O 1
ATOM 970 N N . CYS A 1 121 ? 4.438 1.267 -4.791 1.00 84.81 121 CYS A N 1
ATOM 971 C CA . CYS A 1 121 ? 4.372 1.887 -3.468 1.00 84.81 121 CYS A CA 1
ATOM 972 C C . CYS A 1 121 ? 4.152 3.412 -3.490 1.00 84.81 121 CYS A C 1
ATOM 974 O O . CYS A 1 121 ? 3.992 4.005 -2.423 1.00 84.81 121 CYS A O 1
ATOM 976 N N . SER A 1 122 ? 4.170 4.067 -4.655 1.00 85.88 122 SER A N 1
ATOM 977 C CA . SER A 1 122 ? 3.984 5.518 -4.758 1.00 85.88 122 SER A CA 1
ATOM 978 C C . SER A 1 122 ? 2.518 5.906 -4.953 1.00 85.88 122 SER A C 1
ATOM 980 O O . SER A 1 122 ? 1.678 5.088 -5.324 1.00 85.88 122 SER A O 1
ATOM 982 N N . VAL A 1 123 ? 2.217 7.191 -4.760 1.00 80.25 123 VAL A N 1
ATOM 983 C CA . VAL A 1 123 ? 0.905 7.789 -5.074 1.00 80.25 123 VAL A CA 1
ATOM 984 C C . VAL A 1 123 ? 0.750 8.144 -6.557 1.00 80.25 123 VAL A C 1
ATOM 986 O O . VAL A 1 123 ? -0.303 8.604 -6.986 1.00 80.25 123 VAL A O 1
ATOM 989 N N . ASP A 1 124 ? 1.802 7.950 -7.350 1.00 86.50 124 ASP A N 1
ATOM 990 C CA . ASP A 1 124 ? 1.880 8.467 -8.710 1.00 86.50 124 ASP A CA 1
ATOM 991 C C . ASP A 1 124 ? 1.064 7.639 -9.694 1.00 86.50 124 ASP A C 1
ATOM 993 O O . ASP A 1 124 ? 1.021 6.415 -9.607 1.00 86.50 124 ASP A O 1
ATOM 997 N N . ASN A 1 125 ? 0.462 8.291 -10.684 1.00 91.81 125 ASN A N 1
ATOM 998 C CA . ASN A 1 125 ? -0.400 7.595 -11.642 1.00 91.81 125 ASN A CA 1
ATOM 999 C C . ASN A 1 125 ? 0.373 6.920 -12.788 1.00 91.81 125 ASN A C 1
ATOM 1001 O O . ASN A 1 125 ? -0.202 6.140 -13.542 1.00 91.81 125 ASN A O 1
ATOM 1005 N N . GLN A 1 126 ? 1.663 7.230 -12.936 1.00 95.19 126 GLN A N 1
ATOM 1006 C CA . GLN A 1 126 ? 2.528 6.759 -14.019 1.00 95.19 126 GLN A CA 1
ATOM 1007 C C . GLN A 1 126 ? 3.947 6.516 -13.506 1.00 95.19 126 GLN A C 1
ATOM 1009 O O . GLN A 1 126 ? 4.346 7.080 -12.485 1.00 95.19 126 GLN A O 1
ATOM 1014 N N . ILE A 1 127 ? 4.719 5.692 -14.214 1.00 97.06 127 ILE A N 1
ATOM 1015 C CA . ILE A 1 127 ? 6.116 5.429 -13.865 1.00 97.06 127 ILE A CA 1
ATOM 1016 C C . ILE A 1 127 ? 6.963 6.625 -14.308 1.00 97.06 127 ILE A C 1
ATOM 1018 O O . ILE A 1 127 ? 6.917 7.047 -15.453 1.00 97.06 127 ILE A O 1
ATOM 1022 N N . MET A 1 128 ? 7.744 7.192 -13.390 1.00 93.62 128 MET A N 1
ATOM 1023 C CA . MET A 1 128 ? 8.562 8.375 -13.639 1.00 93.62 128 MET A CA 1
ATOM 1024 C C . MET A 1 128 ? 9.995 8.153 -13.158 1.00 93.62 128 MET A C 1
ATOM 1026 O O . MET A 1 128 ? 10.253 7.281 -12.330 1.00 93.62 128 MET A O 1
ATOM 1030 N N . LEU A 1 129 ? 10.923 9.001 -13.611 1.00 93.69 129 LEU A N 1
ATOM 1031 C CA . LEU A 1 129 ? 12.348 8.932 -13.251 1.00 93.69 129 LEU A CA 1
ATOM 1032 C C . LEU A 1 129 ? 12.614 8.914 -11.739 1.00 93.69 129 LEU A C 1
ATOM 1034 O O . LEU A 1 129 ? 13.578 8.295 -11.303 1.00 93.69 129 LEU A O 1
ATOM 1038 N N . ARG A 1 130 ? 11.754 9.541 -10.927 1.00 90.19 130 ARG A N 1
ATOM 1039 C CA . ARG A 1 130 ? 11.875 9.521 -9.457 1.00 90.19 130 ARG A CA 1
ATOM 1040 C C . ARG A 1 130 ? 11.691 8.134 -8.831 1.00 90.19 130 ARG A C 1
ATOM 1042 O O . ARG A 1 130 ? 12.088 7.941 -7.690 1.00 90.19 130 ARG A O 1
ATOM 1049 N N . HIS A 1 131 ? 11.086 7.186 -9.549 1.00 92.94 131 HIS A N 1
ATOM 1050 C CA . HIS A 1 131 ? 10.979 5.801 -9.092 1.00 92.94 131 HIS A CA 1
ATOM 1051 C C . HIS A 1 131 ? 12.280 5.028 -9.297 1.00 92.94 131 HIS A C 1
ATOM 1053 O O . HIS A 1 131 ? 12.472 3.991 -8.663 1.00 92.94 131 HIS A O 1
ATOM 1059 N N . CYS A 1 132 ? 13.175 5.509 -10.161 1.00 93.69 132 CYS A N 1
ATOM 1060 C CA . CYS A 1 132 ? 14.454 4.860 -10.372 1.00 93.69 132 CYS A CA 1
ATOM 1061 C C . CYS A 1 132 ? 15.329 4.960 -9.110 1.00 93.69 132 CYS A C 1
ATOM 1063 O O . CYS A 1 132 ? 15.419 6.032 -8.506 1.00 93.69 132 CYS A O 1
ATOM 1065 N N . PRO A 1 133 ? 16.027 3.879 -8.720 1.00 88.50 133 PRO A N 1
ATOM 1066 C CA . PRO A 1 133 ? 16.949 3.912 -7.593 1.00 88.50 133 PRO A CA 1
ATOM 1067 C C . PRO A 1 133 ? 18.075 4.938 -7.782 1.00 88.50 133 PRO A C 1
ATOM 1069 O O . PRO A 1 133 ? 18.585 5.139 -8.888 1.00 88.50 133 PRO A O 1
ATOM 1072 N N . SER A 1 134 ? 18.538 5.521 -6.675 1.00 79.50 134 SER A N 1
ATOM 1073 C CA . SER A 1 134 ? 19.608 6.531 -6.658 1.00 79.50 134 SER A CA 1
ATOM 1074 C C . SER A 1 134 ? 20.940 6.037 -7.228 1.00 79.50 134 SER A C 1
ATOM 1076 O O . SER A 1 134 ? 21.753 6.851 -7.656 1.00 79.50 134 SER A O 1
ATOM 1078 N N . ILE A 1 135 ? 21.148 4.717 -7.329 1.00 73.94 135 ILE A N 1
ATOM 1079 C CA . ILE A 1 135 ? 22.312 4.119 -8.002 1.00 73.94 135 ILE A CA 1
ATOM 1080 C C . ILE A 1 135 ? 22.454 4.595 -9.458 1.00 73.94 135 ILE A C 1
ATOM 1082 O O . ILE A 1 135 ? 23.565 4.659 -9.991 1.00 73.94 135 ILE A O 1
ATOM 1086 N N . LEU A 1 136 ? 21.352 4.999 -10.102 1.00 73.31 136 LEU A N 1
ATOM 1087 C CA . LEU A 1 136 ? 21.381 5.580 -11.443 1.00 73.31 136 LEU A CA 1
ATOM 1088 C C . LEU A 1 136 ? 21.981 6.986 -11.486 1.00 73.31 136 LEU A C 1
ATOM 1090 O O . LEU A 1 136 ? 22.504 7.350 -12.534 1.00 73.31 136 LEU A O 1
ATOM 1094 N N . MET A 1 137 ? 22.009 7.709 -10.366 1.00 68.31 137 MET A N 1
ATOM 1095 C CA . MET A 1 137 ? 22.486 9.094 -10.270 1.00 68.31 137 MET A CA 1
ATOM 1096 C C . MET A 1 137 ? 24.010 9.222 -10.077 1.00 68.31 137 MET A C 1
ATOM 1098 O O . MET A 1 137 ? 24.523 10.334 -10.064 1.00 68.31 137 MET A O 1
ATOM 1102 N N . GLY A 1 138 ? 24.742 8.112 -9.911 1.00 72.25 138 GLY A N 1
ATOM 1103 C CA . GLY A 1 138 ? 26.207 8.114 -9.771 1.00 72.25 138 GLY A CA 1
ATOM 1104 C C . GLY A 1 138 ? 26.978 8.042 -11.099 1.00 72.25 138 GLY A C 1
ATOM 1105 O O . GLY A 1 138 ? 26.459 7.523 -12.090 1.00 72.25 138 GLY A O 1
ATOM 1106 N N . GLU A 1 139 ? 28.249 8.465 -11.074 1.00 64.56 139 GLU A N 1
ATOM 1107 C CA . GLU A 1 139 ? 29.183 8.579 -12.220 1.00 64.56 139 GLU A CA 1
ATOM 1108 C C . GLU A 1 139 ? 29.634 7.243 -12.850 1.00 64.56 139 GLU A C 1
ATOM 1110 O O . GLU A 1 139 ? 30.433 7.217 -13.786 1.00 64.56 139 GLU A O 1
ATOM 1115 N N . VAL A 1 140 ? 29.130 6.108 -12.362 1.00 71.19 140 VAL A N 1
ATOM 1116 C CA . VAL A 1 140 ? 29.472 4.790 -12.911 1.00 71.19 140 VAL A CA 1
ATOM 1117 C C . VAL A 1 140 ? 28.935 4.669 -14.338 1.00 71.19 140 VAL A C 1
ATOM 1119 O O . VAL A 1 140 ? 27.730 4.818 -14.567 1.00 71.19 140 VAL A O 1
ATOM 1122 N N . LYS A 1 141 ? 29.823 4.349 -15.288 1.00 73.69 141 LYS A N 1
ATOM 1123 C CA . LYS A 1 141 ? 29.464 4.064 -16.682 1.00 73.69 141 LYS A CA 1
ATOM 1124 C C . LYS A 1 141 ? 28.573 2.821 -16.736 1.00 73.69 141 LYS A C 1
ATOM 1126 O O . LYS A 1 141 ? 29.021 1.721 -16.425 1.00 73.69 141 LYS A O 1
ATOM 1131 N N . LYS A 1 142 ? 27.314 3.017 -17.123 1.00 80.69 142 LYS A N 1
ATOM 1132 C CA . LYS A 1 142 ? 26.295 1.969 -17.259 1.00 80.69 142 LYS A CA 1
ATOM 1133 C C . LYS A 1 142 ? 26.034 1.695 -18.740 1.00 80.69 142 LYS A C 1
ATOM 1135 O O . LYS A 1 142 ? 26.181 2.583 -19.576 1.00 80.69 142 LYS A O 1
ATOM 1140 N N . SER A 1 143 ? 25.638 0.468 -19.043 1.00 86.00 143 SER A N 1
ATOM 1141 C CA . SER A 1 143 ? 25.163 -0.012 -20.354 1.00 86.00 143 SER A CA 1
ATOM 1142 C C . SER A 1 143 ? 23.771 0.525 -20.723 1.00 86.00 143 SER A C 1
ATOM 1144 O O . SER A 1 143 ? 23.341 0.372 -21.861 1.00 86.00 143 SER A O 1
ATOM 1146 N N . PHE A 1 144 ? 23.071 1.157 -19.776 1.00 89.56 144 PHE A N 1
ATOM 1147 C CA . PHE A 1 144 ? 21.710 1.669 -19.918 1.00 89.56 144 PHE A CA 1
ATOM 1148 C C . PHE A 1 144 ? 21.528 2.995 -19.163 1.00 89.56 144 PHE A C 1
ATOM 1150 O O . PHE A 1 144 ? 22.266 3.318 -18.229 1.00 89.56 144 PHE A O 1
ATOM 1157 N N . THR A 1 145 ? 20.503 3.754 -19.540 1.00 91.62 145 THR A N 1
ATOM 1158 C CA . THR A 1 145 ? 20.094 5.019 -18.923 1.00 91.62 145 THR A CA 1
ATOM 1159 C C . THR A 1 145 ? 18.822 4.857 -18.089 1.00 91.62 145 THR A C 1
ATOM 1161 O O . THR A 1 145 ? 18.072 3.884 -18.206 1.00 91.62 145 THR A O 1
ATOM 1164 N N . ALA A 1 146 ? 18.533 5.856 -17.253 1.00 91.75 146 ALA A N 1
ATOM 1165 C CA . ALA A 1 146 ? 17.299 5.895 -16.474 1.00 91.75 146 ALA A CA 1
ATOM 1166 C C . ALA A 1 146 ? 16.032 5.947 -17.348 1.00 91.75 146 ALA A C 1
ATOM 1168 O O . ALA A 1 146 ? 15.010 5.384 -16.962 1.00 91.75 146 ALA A O 1
ATOM 1169 N N . ASN A 1 147 ? 16.096 6.558 -18.536 1.00 93.50 147 ASN A N 1
ATOM 1170 C CA . ASN A 1 147 ? 14.956 6.604 -19.452 1.00 93.50 147 ASN A CA 1
ATOM 1171 C C . ASN A 1 147 ? 14.647 5.221 -20.042 1.00 93.50 147 ASN A C 1
ATOM 1173 O O . ASN A 1 147 ? 13.476 4.858 -20.139 1.00 93.50 147 ASN A O 1
ATOM 1177 N N . GLU A 1 148 ? 15.663 4.410 -20.375 1.00 94.81 148 GLU A N 1
ATOM 1178 C CA . GLU A 1 148 ? 15.409 3.026 -20.800 1.00 94.81 148 GLU A CA 1
ATOM 1179 C C . GLU A 1 148 ? 14.805 2.183 -19.677 1.00 94.81 148 GLU A C 1
ATOM 1181 O O . GLU A 1 148 ? 13.952 1.340 -19.950 1.00 94.81 148 GLU A O 1
ATOM 1186 N N . VAL A 1 149 ? 15.220 2.405 -18.426 1.00 96.44 149 VAL A N 1
ATOM 1187 C CA . VAL A 1 149 ? 14.639 1.718 -17.262 1.00 96.44 149 VAL A CA 1
ATOM 1188 C C . VAL A 1 149 ? 13.163 2.075 -17.112 1.00 96.44 149 VAL A C 1
ATOM 1190 O O . VAL A 1 149 ? 12.345 1.165 -16.984 1.00 96.44 149 VAL A O 1
ATOM 1193 N N . VAL A 1 150 ? 12.805 3.365 -17.157 1.00 97.25 150 VAL A N 1
ATOM 1194 C CA . VAL A 1 150 ? 11.401 3.811 -17.078 1.00 97.25 150 VAL A CA 1
ATOM 1195 C C . VAL A 1 150 ? 10.586 3.188 -18.205 1.00 97.25 150 VAL A C 1
ATOM 1197 O O . VAL A 1 150 ? 9.601 2.509 -17.925 1.00 97.25 150 VAL A O 1
ATOM 1200 N N . ARG A 1 151 ? 11.053 3.306 -19.454 1.00 97.75 151 ARG A N 1
ATOM 1201 C CA . ARG A 1 151 ? 10.366 2.751 -20.627 1.00 97.75 151 ARG A CA 1
ATOM 1202 C C . ARG A 1 151 ? 10.128 1.244 -20.504 1.00 97.75 151 ARG A C 1
ATOM 1204 O O . ARG A 1 151 ? 9.034 0.773 -20.796 1.00 97.75 151 ARG A O 1
ATOM 1211 N N . GLN A 1 152 ? 11.131 0.470 -20.083 1.00 98.00 152 GLN A N 1
ATOM 1212 C CA . GLN A 1 152 ? 10.943 -0.973 -19.892 1.00 98.00 152 GLN A CA 1
ATOM 1213 C C . GLN A 1 152 ? 10.032 -1.296 -18.711 1.00 98.00 152 GLN A C 1
ATOM 1215 O O . GLN A 1 152 ? 9.240 -2.231 -18.783 1.00 98.00 152 GLN A O 1
ATOM 1220 N N . SER A 1 153 ? 10.106 -0.519 -17.633 1.00 98.25 153 SER A N 1
ATOM 1221 C CA . SER A 1 153 ? 9.222 -0.696 -16.480 1.00 98.25 153 SER A CA 1
ATOM 1222 C C . SER A 1 153 ? 7.762 -0.455 -16.879 1.00 98.25 153 SER A C 1
ATOM 1224 O O . SER A 1 153 ? 6.894 -1.228 -16.489 1.00 98.25 153 SER A O 1
ATOM 1226 N N . GLU A 1 154 ? 7.483 0.546 -17.719 1.00 98.25 154 GLU A N 1
ATOM 1227 C CA . GLU A 1 154 ? 6.145 0.782 -18.285 1.00 98.25 154 GLU A CA 1
ATOM 1228 C C . GLU A 1 154 ? 5.674 -0.387 -19.151 1.00 98.25 154 GLU A C 1
ATOM 1230 O O . GLU A 1 154 ? 4.548 -0.859 -18.995 1.00 98.25 154 GLU A O 1
ATOM 1235 N N . GLN A 1 155 ? 6.544 -0.915 -20.015 1.00 98.06 155 GLN A N 1
ATOM 1236 C CA . GLN A 1 155 ? 6.221 -2.082 -20.841 1.00 98.06 155 GLN A CA 1
ATOM 1237 C C . GLN A 1 155 ? 5.882 -3.307 -19.986 1.00 98.06 155 GLN A C 1
ATOM 1239 O O . GLN A 1 155 ? 4.872 -3.964 -20.231 1.00 98.06 155 GLN A O 1
ATOM 1244 N N . LEU A 1 156 ? 6.671 -3.595 -18.948 1.00 98.06 156 LEU A N 1
ATOM 1245 C CA . LEU A 1 156 ? 6.376 -4.694 -18.028 1.00 98.06 156 LEU A CA 1
ATOM 1246 C C . LEU A 1 156 ? 5.110 -4.442 -17.210 1.00 98.06 156 LEU A C 1
ATOM 1248 O O . LEU A 1 156 ? 4.336 -5.374 -17.016 1.00 98.06 156 LEU A O 1
ATOM 1252 N N . TRP A 1 157 ? 4.851 -3.206 -16.779 1.00 97.81 157 TRP A N 1
ATOM 1253 C CA . TRP A 1 157 ? 3.602 -2.856 -16.103 1.00 97.81 157 TRP A CA 1
ATOM 1254 C C . TRP A 1 157 ? 2.381 -3.153 -16.981 1.00 97.81 157 TRP A C 1
ATOM 1256 O O . TRP A 1 157 ? 1.432 -3.775 -16.508 1.00 97.81 157 TRP A O 1
ATOM 1266 N N . HIS A 1 158 ? 2.423 -2.806 -18.272 1.00 97.62 158 HIS A N 1
ATOM 1267 C CA . HIS A 1 158 ? 1.352 -3.148 -19.213 1.00 97.62 158 HIS A CA 1
ATOM 1268 C C . HIS A 1 158 ? 1.136 -4.658 -19.331 1.00 97.62 158 HIS A C 1
ATOM 1270 O O . HIS A 1 158 ? -0.006 -5.112 -19.304 1.00 97.62 158 HIS A O 1
ATOM 1276 N N . ARG A 1 159 ? 2.216 -5.443 -19.366 1.00 97.50 159 ARG A N 1
ATOM 1277 C CA . ARG A 1 159 ? 2.132 -6.912 -19.357 1.00 97.50 159 ARG A CA 1
ATOM 1278 C C . ARG A 1 159 ? 1.562 -7.465 -18.049 1.00 97.50 159 ARG A C 1
ATOM 1280 O O . ARG A 1 159 ? 0.789 -8.416 -18.072 1.00 97.50 159 ARG A O 1
ATOM 1287 N N . MET A 1 160 ? 1.903 -6.862 -16.907 1.00 95.50 160 MET A N 1
ATOM 1288 C CA . MET A 1 160 ? 1.361 -7.249 -15.598 1.00 95.50 160 MET A CA 1
ATOM 1289 C C . MET A 1 160 ? -0.158 -7.053 -15.524 1.00 95.50 160 MET A C 1
ATOM 1291 O O . MET A 1 160 ? -0.846 -7.895 -14.948 1.00 95.50 160 MET A O 1
ATOM 1295 N N . ILE A 1 161 ? -0.687 -5.963 -16.089 1.00 94.62 161 ILE A N 1
ATOM 1296 C CA . ILE A 1 161 ? -2.120 -5.632 -16.004 1.00 94.62 161 ILE A CA 1
ATOM 1297 C C . ILE A 1 161 ? -2.955 -6.240 -17.135 1.00 94.62 161 ILE A C 1
ATOM 1299 O O . ILE A 1 161 ? -4.167 -6.387 -16.969 1.00 94.62 161 ILE A O 1
ATOM 1303 N N . ASP A 1 162 ? -2.336 -6.618 -18.254 1.00 95.00 162 ASP A N 1
ATOM 1304 C CA . ASP A 1 162 ? -3.004 -7.329 -19.342 1.00 95.00 162 ASP A CA 1
ATOM 1305 C C . ASP A 1 162 ? -3.406 -8.734 -18.879 1.00 95.00 162 ASP A C 1
ATOM 1307 O O . ASP A 1 162 ? -2.566 -9.506 -18.421 1.00 95.00 162 ASP A O 1
ATOM 1311 N N . LEU A 1 163 ? -4.692 -9.071 -18.989 1.00 91.69 163 LEU A N 1
ATOM 1312 C CA . LEU A 1 163 ? -5.239 -10.376 -18.609 1.00 91.69 163 LEU A CA 1
ATOM 1313 C C . LEU A 1 163 ? -4.847 -11.497 -19.584 1.00 91.69 163 LEU A C 1
ATOM 1315 O O . LEU A 1 163 ? -4.916 -12.665 -19.206 1.00 91.69 163 LEU A O 1
ATOM 1319 N N . ALA A 1 164 ? -4.443 -11.157 -20.810 1.00 92.94 164 ALA A N 1
ATOM 1320 C CA . ALA A 1 164 ? -4.050 -12.117 -21.839 1.00 92.94 164 ALA A CA 1
ATOM 1321 C C . ALA A 1 164 ? -2.555 -12.489 -21.801 1.00 92.94 164 ALA A C 1
ATOM 1323 O O . ALA A 1 164 ? -2.174 -13.516 -22.363 1.00 92.94 164 ALA A O 1
ATOM 1324 N N . ASP A 1 165 ? -1.704 -11.689 -21.147 1.00 95.62 165 ASP A N 1
ATOM 1325 C CA . ASP A 1 165 ? -0.279 -12.014 -20.978 1.00 95.62 165 ASP A CA 1
ATOM 1326 C C . ASP A 1 165 ? -0.095 -13.179 -19.972 1.00 95.62 165 ASP A C 1
ATOM 1328 O O . ASP A 1 165 ? -1.031 -13.637 -19.317 1.00 95.62 165 ASP A O 1
ATOM 1332 N N . ASN A 1 166 ? 1.125 -13.676 -19.805 1.00 93.69 166 ASN A N 1
ATOM 1333 C CA . ASN A 1 166 ? 1.481 -14.655 -18.772 1.00 93.69 166 ASN A CA 1
ATOM 1334 C C . ASN A 1 166 ? 2.525 -14.115 -17.784 1.00 93.69 166 ASN A C 1
ATOM 1336 O O . ASN A 1 166 ? 3.028 -14.863 -16.944 1.00 93.69 166 ASN A O 1
ATOM 1340 N N . PHE A 1 167 ? 2.873 -12.830 -17.875 1.00 96.38 167 PHE A N 1
ATOM 1341 C CA . PHE A 1 167 ? 3.843 -12.212 -16.988 1.00 96.38 167 PHE A CA 1
ATOM 1342 C C . PHE A 1 167 ? 3.357 -12.256 -15.524 1.00 96.38 167 PHE A C 1
ATOM 1344 O O . PHE A 1 167 ? 2.187 -11.955 -15.255 1.00 96.38 167 PHE A O 1
ATOM 1351 N N . PRO A 1 168 ? 4.224 -12.642 -14.567 1.00 94.75 168 PRO A N 1
ATOM 1352 C CA . PRO A 1 168 ? 3.838 -12.777 -13.168 1.00 94.75 168 PRO A CA 1
ATOM 1353 C C . PRO A 1 168 ? 3.324 -11.476 -12.559 1.00 94.75 168 PRO A C 1
ATOM 1355 O O . PRO A 1 168 ? 3.835 -10.389 -12.836 1.00 94.75 168 PRO A O 1
ATOM 1358 N N . VAL A 1 169 ? 2.360 -11.606 -11.652 1.00 93.88 169 VAL A N 1
ATOM 1359 C CA . VAL A 1 169 ? 1.840 -10.480 -10.872 1.00 93.88 169 VAL A CA 1
ATOM 1360 C C . VAL A 1 169 ? 2.107 -10.682 -9.389 1.00 93.88 169 VAL A C 1
ATOM 1362 O O . VAL A 1 169 ? 2.239 -11.808 -8.921 1.00 93.88 169 VAL A O 1
ATOM 1365 N N . ILE A 1 170 ? 2.129 -9.591 -8.628 1.00 91.81 170 ILE A N 1
ATOM 1366 C CA . ILE A 1 170 ? 2.283 -9.618 -7.168 1.00 91.81 170 ILE A CA 1
ATOM 1367 C C . ILE A 1 170 ? 1.148 -8.855 -6.485 1.00 91.81 170 ILE A C 1
ATOM 1369 O O . ILE A 1 170 ? 0.439 -8.072 -7.118 1.00 91.81 170 ILE A O 1
ATOM 1373 N N . HIS A 1 171 ? 0.983 -9.041 -5.177 1.00 85.94 171 HIS A N 1
ATOM 1374 C CA . HIS A 1 171 ? -0.069 -8.361 -4.416 1.00 85.94 171 HIS A CA 1
ATOM 1375 C C . HIS A 1 171 ? 0.013 -6.826 -4.482 1.00 85.94 171 HIS A C 1
ATOM 1377 O O . HIS A 1 171 ? -1.031 -6.175 -4.560 1.00 85.94 171 HIS A O 1
ATOM 1383 N N . ASP A 1 172 ? 1.217 -6.250 -4.525 1.00 87.62 172 ASP A N 1
ATOM 1384 C CA . ASP A 1 172 ? 1.406 -4.794 -4.625 1.00 87.62 172 ASP A CA 1
ATOM 1385 C C . ASP A 1 172 ? 0.862 -4.225 -5.945 1.00 87.62 172 ASP A C 1
ATOM 1387 O O . ASP A 1 172 ? 0.332 -3.117 -5.967 1.00 87.62 172 ASP A O 1
ATOM 1391 N N . MET A 1 173 ? 0.867 -5.013 -7.028 1.00 91.94 173 MET A N 1
ATOM 1392 C CA . MET A 1 173 ? 0.231 -4.632 -8.295 1.00 91.94 173 MET A CA 1
ATOM 1393 C C . MET A 1 173 ? -1.281 -4.469 -8.122 1.00 91.94 173 MET A C 1
ATOM 1395 O O . MET A 1 173 ? -1.864 -3.510 -8.623 1.00 91.94 173 MET A O 1
ATOM 1399 N N . CYS A 1 174 ? -1.925 -5.383 -7.388 1.00 88.25 174 CYS A N 1
ATOM 1400 C CA . CYS A 1 174 ? -3.362 -5.303 -7.124 1.00 88.25 174 CYS A CA 1
ATOM 1401 C C . CYS A 1 174 ? -3.697 -4.048 -6.313 1.00 88.25 174 CYS A C 1
ATOM 1403 O O . CYS A 1 174 ? -4.685 -3.376 -6.602 1.00 88.25 174 CYS A O 1
ATOM 1405 N N . LEU A 1 175 ? -2.866 -3.724 -5.317 1.00 85.44 175 LEU A N 1
ATOM 1406 C CA . LEU A 1 175 ? -3.017 -2.508 -4.523 1.00 85.44 175 LEU A CA 1
ATOM 1407 C C . LEU A 1 175 ? -2.835 -1.250 -5.381 1.00 85.44 175 LEU A C 1
ATOM 1409 O O . LEU A 1 175 ? -3.631 -0.318 -5.271 1.00 85.44 175 LEU A O 1
ATOM 1413 N N . LYS A 1 176 ? -1.856 -1.254 -6.291 1.00 88.44 176 LYS A N 1
ATOM 1414 C CA . LYS A 1 176 ? -1.638 -0.156 -7.233 1.00 88.44 176 LYS A CA 1
ATOM 1415 C C . LYS A 1 176 ? -2.816 0.031 -8.191 1.00 88.44 176 LYS A C 1
ATOM 1417 O O . LYS A 1 176 ? -3.282 1.151 -8.354 1.00 88.44 176 LYS A O 1
ATOM 1422 N N . LEU A 1 177 ? -3.360 -1.046 -8.765 1.00 89.06 177 LEU A N 1
ATOM 1423 C CA . LEU A 1 177 ? -4.577 -0.987 -9.592 1.00 89.06 177 LEU A CA 1
ATOM 1424 C C . LEU A 1 177 ? -5.775 -0.440 -8.814 1.00 89.06 177 LEU A C 1
ATOM 1426 O O . LEU A 1 177 ? -6.512 0.399 -9.328 1.00 89.06 177 LEU A O 1
ATOM 1430 N N . TYR A 1 178 ? -5.935 -0.875 -7.563 1.00 85.44 178 TYR A N 1
ATOM 1431 C CA . TYR A 1 178 ? -6.965 -0.346 -6.681 1.00 85.44 178 TYR A CA 1
ATOM 1432 C C . TYR A 1 178 ? -6.801 1.166 -6.489 1.00 85.44 178 TYR A C 1
ATOM 1434 O O . TYR A 1 178 ? -7.761 1.892 -6.713 1.00 85.44 178 TYR A O 1
ATOM 1442 N N . GLN A 1 179 ? -5.595 1.661 -6.187 1.00 84.88 179 GLN A N 1
ATOM 1443 C CA . GLN A 1 179 ? -5.311 3.100 -6.084 1.00 84.88 179 GLN A CA 1
ATOM 1444 C C . GLN A 1 179 ? -5.609 3.856 -7.391 1.00 84.88 179 GLN A C 1
ATOM 1446 O O . GLN A 1 179 ? -6.282 4.886 -7.362 1.00 84.88 179 GLN A O 1
ATOM 1451 N N . LEU A 1 180 ? -5.156 3.336 -8.535 1.00 86.00 180 LEU A N 1
ATOM 1452 C CA . LEU A 1 180 ? -5.364 3.950 -9.853 1.00 86.00 180 LEU A CA 1
ATOM 1453 C C . LEU A 1 180 ? -6.840 3.998 -10.267 1.00 86.00 180 LEU A C 1
ATOM 1455 O O . LEU A 1 180 ? -7.234 4.897 -11.004 1.00 86.00 180 LEU A O 1
ATOM 1459 N N . SER A 1 181 ? -7.661 3.067 -9.772 1.00 84.94 181 SER A N 1
ATOM 1460 C CA . SER A 1 181 ? -9.106 3.060 -10.024 1.00 84.94 181 SER A CA 1
ATOM 1461 C C . SER A 1 181 ? -9.873 4.176 -9.311 1.00 84.94 181 SER A C 1
ATOM 1463 O O . SER A 1 181 ? -11.055 4.352 -9.589 1.00 84.94 181 SER A O 1
ATOM 1465 N N . GLN A 1 182 ? -9.212 4.914 -8.408 1.00 80.69 182 GLN A N 1
ATOM 1466 C CA . GLN A 1 182 ? -9.808 5.969 -7.581 1.00 80.69 182 GLN A CA 1
ATOM 1467 C C . GLN A 1 182 ? -11.119 5.503 -6.920 1.00 80.69 182 GLN A C 1
ATOM 1469 O O . GLN A 1 182 ? -12.205 6.008 -7.215 1.00 80.69 182 GLN A O 1
ATOM 1474 N N . PRO A 1 183 ? -11.040 4.489 -6.045 1.00 77.94 183 PRO A N 1
ATOM 1475 C CA . PRO A 1 183 ? -12.208 3.782 -5.565 1.00 77.94 183 PRO A CA 1
ATOM 1476 C C . PRO A 1 183 ? -12.989 4.667 -4.598 1.00 77.94 183 PRO A C 1
ATOM 1478 O O . PRO A 1 183 ? -12.442 5.183 -3.623 1.00 77.94 183 PRO A O 1
ATOM 1481 N N . ASN A 1 184 ? -14.294 4.792 -4.830 1.00 76.81 184 ASN A N 1
ATOM 1482 C CA . ASN A 1 184 ? -15.176 5.476 -3.897 1.00 76.81 184 ASN A CA 1
ATOM 1483 C C . ASN A 1 184 ? -15.700 4.496 -2.836 1.00 76.81 184 ASN 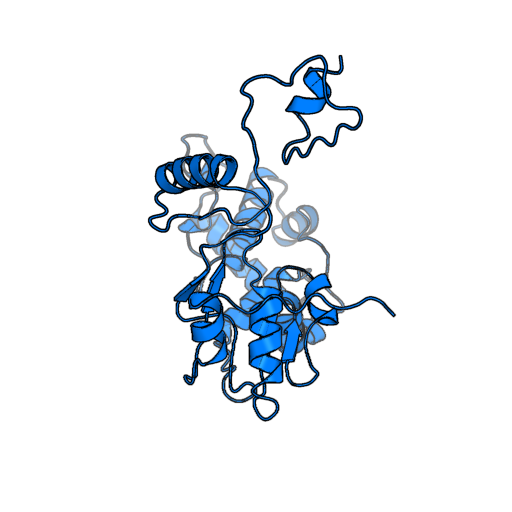A C 1
ATOM 1485 O O . ASN A 1 184 ? -16.598 3.689 -3.090 1.00 76.81 184 ASN A O 1
ATOM 1489 N N . LEU A 1 185 ? -15.132 4.577 -1.635 1.00 75.81 185 LEU A N 1
ATOM 1490 C CA . LEU A 1 185 ? -15.498 3.726 -0.503 1.00 75.81 185 LEU A CA 1
ATOM 1491 C C . LEU A 1 185 ? -16.790 4.161 0.211 1.00 75.81 185 LEU A C 1
ATOM 1493 O O . LEU A 1 185 ? -17.431 3.319 0.845 1.00 75.81 185 LEU A O 1
ATOM 1497 N N . TYR A 1 186 ? -17.223 5.415 0.048 1.00 70.31 186 TYR A N 1
ATOM 1498 C CA . TYR A 1 186 ? -18.384 5.986 0.746 1.00 70.31 186 TYR A CA 1
ATOM 1499 C C . TYR A 1 186 ? -19.725 5.367 0.332 1.00 70.31 186 TYR A C 1
ATOM 1501 O O . TYR A 1 186 ? -20.711 5.452 1.054 1.00 70.31 186 TYR A O 1
ATOM 1509 N N . HIS A 1 187 ? -19.786 4.670 -0.806 1.00 75.50 187 HIS A N 1
ATOM 1510 C CA . HIS A 1 187 ? -20.992 3.926 -1.180 1.00 75.50 187 HIS A CA 1
ATOM 1511 C C . HIS A 1 187 ? -21.244 2.695 -0.291 1.00 75.50 187 HIS A C 1
ATOM 1513 O O . HIS A 1 187 ? -22.381 2.229 -0.177 1.00 75.50 187 HIS A O 1
ATOM 1519 N N . ARG A 1 188 ? -20.192 2.128 0.315 1.00 77.88 188 ARG A N 1
ATOM 1520 C CA . ARG A 1 188 ? -20.278 0.889 1.111 1.00 77.88 188 ARG A CA 1
ATOM 1521 C C . ARG A 1 188 ? -20.088 1.106 2.603 1.00 77.88 188 ARG A C 1
ATOM 1523 O O . ARG A 1 188 ? -20.568 0.271 3.366 1.00 77.88 188 ARG A O 1
ATOM 1530 N N . PHE A 1 189 ? -19.388 2.166 2.986 1.00 78.94 189 PHE A N 1
ATOM 1531 C CA . PHE A 1 189 ? -19.039 2.450 4.369 1.00 78.94 189 PHE A CA 1
ATOM 1532 C C . PHE A 1 189 ? -19.401 3.887 4.697 1.00 78.94 189 PHE A C 1
ATOM 1534 O O . PHE A 1 189 ? -19.082 4.795 3.934 1.00 78.94 189 PHE A O 1
ATOM 1541 N N . ASP A 1 190 ? -20.046 4.054 5.841 1.00 76.19 190 ASP A N 1
ATOM 1542 C CA . ASP A 1 190 ? -20.443 5.349 6.379 1.00 76.19 190 ASP A CA 1
ATOM 1543 C C . ASP A 1 190 ? -19.252 5.988 7.114 1.00 76.19 190 ASP A C 1
ATOM 1545 O O . ASP A 1 190 ? -19.064 7.196 7.064 1.00 76.19 190 ASP A O 1
ATOM 1549 N N . VAL A 1 191 ? -18.383 5.159 7.717 1.00 71.06 191 VAL A N 1
ATOM 1550 C CA . VAL A 1 191 ? -17.145 5.595 8.381 1.00 71.06 191 VAL A CA 1
ATOM 1551 C C . VAL A 1 191 ? -15.961 4.756 7.907 1.00 71.06 191 VAL A C 1
ATOM 1553 O O . VAL A 1 191 ? -15.993 3.522 7.916 1.00 71.06 191 VAL A O 1
ATOM 1556 N N . ILE A 1 192 ? -14.874 5.428 7.533 1.00 68.75 192 ILE A N 1
ATOM 1557 C CA . ILE A 1 192 ? -13.590 4.792 7.227 1.00 68.75 192 ILE A CA 1
ATOM 1558 C C . ILE A 1 192 ? -12.581 5.279 8.252 1.00 68.75 192 ILE A C 1
ATOM 1560 O O . ILE A 1 192 ? -12.304 6.477 8.343 1.00 68.75 192 ILE A O 1
ATOM 1564 N N . PHE A 1 193 ? -11.997 4.345 8.993 1.00 66.94 193 PHE A N 1
ATOM 1565 C CA . PHE A 1 193 ? -10.950 4.657 9.955 1.00 66.94 193 PHE A CA 1
ATOM 1566 C C . PHE A 1 193 ? -9.602 4.875 9.249 1.00 66.94 193 PHE A C 1
ATOM 1568 O O . PHE A 1 193 ? -8.692 4.068 9.429 1.00 66.94 193 PHE A O 1
ATOM 1575 N N . ASP A 1 194 ? -9.483 5.912 8.404 1.00 55.75 194 ASP A N 1
ATOM 1576 C CA . ASP A 1 194 ? -8.211 6.259 7.735 1.00 55.75 194 ASP A CA 1
ATOM 1577 C C . ASP A 1 194 ? -8.071 7.678 7.127 1.00 55.75 194 ASP A C 1
ATOM 1579 O O . ASP A 1 194 ? -7.082 7.946 6.457 1.00 55.75 194 ASP A O 1
ATOM 1583 N N . ALA A 1 195 ? -8.960 8.655 7.347 1.00 40.94 195 ALA A N 1
ATOM 1584 C CA . ALA A 1 195 ? -8.513 10.062 7.243 1.00 40.94 195 ALA A CA 1
ATOM 1585 C C . ALA A 1 195 ? -9.281 11.026 8.211 1.00 40.94 195 ALA A C 1
ATOM 1587 O O . ALA A 1 195 ? -10.428 10.750 8.541 1.00 40.94 195 ALA A O 1
ATOM 1588 N N . ASP A 1 196 ? -8.609 12.123 8.630 1.00 38.59 196 ASP A N 1
ATOM 1589 C CA . ASP A 1 196 ? -8.920 13.227 9.607 1.00 38.59 196 ASP A CA 1
ATOM 1590 C C . ASP A 1 196 ? -8.526 13.050 11.101 1.00 38.59 196 ASP A C 1
ATOM 1592 O O . ASP A 1 196 ? -9.112 12.263 11.826 1.00 38.59 196 ASP A O 1
ATOM 1596 N N . ARG A 1 197 ? -7.501 13.789 11.580 1.00 45.06 197 ARG A N 1
ATOM 1597 C CA . ARG A 1 197 ? -6.646 13.446 12.750 1.00 45.06 197 ARG A CA 1
ATOM 1598 C C . ARG A 1 197 ? -7.169 13.894 14.135 1.00 45.06 197 ARG A C 1
ATOM 1600 O O . ARG A 1 197 ? -7.178 15.086 14.423 1.00 45.06 197 ARG A O 1
ATOM 1607 N N . LEU A 1 198 ? -7.411 12.939 15.036 1.00 51.22 198 LEU A N 1
ATOM 1608 C CA . LEU A 1 198 ? -7.489 13.091 16.501 1.00 51.22 198 LEU A CA 1
ATOM 1609 C C . LEU A 1 198 ? -6.323 12.342 17.169 1.00 51.22 198 LEU A C 1
ATOM 1611 O O . LEU A 1 198 ? -5.934 11.276 16.691 1.00 51.22 198 LEU A O 1
ATOM 1615 N N . TRP A 1 199 ? -5.750 12.876 18.252 1.00 50.69 199 TRP A N 1
ATOM 1616 C CA . TRP A 1 199 ? -4.534 12.340 18.885 1.00 50.69 199 TRP A CA 1
ATOM 1617 C C . TRP A 1 199 ? -4.825 11.712 20.255 1.00 50.69 199 TRP A C 1
ATOM 1619 O O . TRP A 1 199 ? -5.396 12.363 21.121 1.00 50.69 199 TRP A O 1
ATOM 1629 N N . LEU A 1 200 ? -4.385 10.470 20.469 1.00 60.94 200 LEU A N 1
ATOM 1630 C CA . LEU A 1 200 ? -4.332 9.812 21.775 1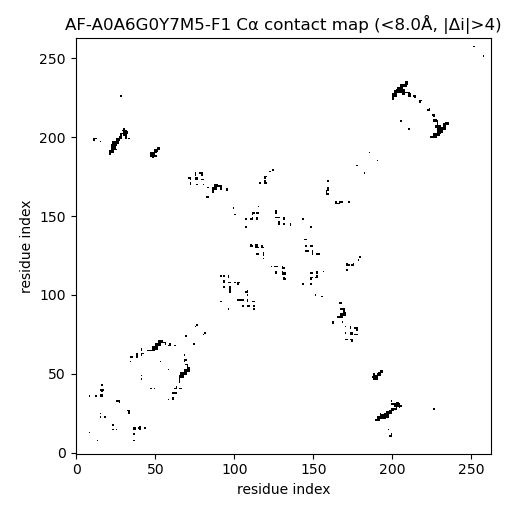.00 60.94 200 LEU A CA 1
ATOM 1631 C C . LEU A 1 200 ? -2.884 9.818 22.265 1.00 60.94 200 LEU A C 1
ATOM 1633 O O . LEU A 1 200 ? -2.038 9.113 21.705 1.00 60.94 200 LEU A O 1
ATOM 1637 N N . THR A 1 201 ? -2.610 10.611 23.296 1.00 68.50 201 THR A N 1
ATOM 1638 C CA . THR A 1 201 ? -1.269 10.859 23.856 1.00 68.50 201 THR A CA 1
ATOM 1639 C C . THR A 1 201 ? -0.996 10.051 25.121 1.00 68.50 201 THR A C 1
ATOM 1641 O O . THR A 1 201 ? 0.156 9.735 25.404 1.00 68.50 201 THR A O 1
ATOM 1644 N N . HIS A 1 202 ? -2.039 9.646 25.847 1.00 69.06 202 HIS A N 1
ATOM 1645 C CA . HIS A 1 202 ? -1.927 8.945 27.127 1.00 69.06 202 HIS A CA 1
ATOM 1646 C C . HIS A 1 202 ? -1.753 7.423 26.972 1.00 69.06 202 HIS A C 1
ATOM 1648 O O . HIS A 1 202 ? -2.708 6.703 26.678 1.00 69.06 202 HIS A O 1
ATOM 1654 N N . SER A 1 203 ? -0.530 6.921 27.161 1.00 66.25 203 SER A N 1
ATOM 1655 C CA . SER A 1 203 ? -0.165 5.500 27.076 1.00 66.25 203 SER A CA 1
ATOM 1656 C C . SER A 1 203 ? -0.298 4.797 28.422 1.00 66.25 203 SER A C 1
ATOM 1658 O O . SER A 1 203 ? 0.288 5.225 29.405 1.00 66.25 203 SER A O 1
ATOM 1660 N N . PHE A 1 204 ? -0.980 3.653 28.462 1.00 70.25 204 PHE A N 1
ATOM 1661 C CA . PHE A 1 204 ? -1.077 2.819 29.669 1.00 70.25 204 PHE A CA 1
ATOM 1662 C C . PHE A 1 204 ? -0.009 1.719 29.732 1.00 70.25 204 PHE A C 1
ATOM 1664 O O . PHE A 1 204 ? -0.002 0.914 30.657 1.00 70.25 204 PHE A O 1
ATOM 1671 N N . SER A 1 205 ? 0.876 1.638 28.735 1.00 55.12 205 SER A N 1
ATOM 1672 C CA . SER A 1 205 ? 1.909 0.595 28.671 1.00 55.12 205 SER A CA 1
ATOM 1673 C C . SER A 1 205 ? 3.167 0.922 29.473 1.00 55.12 205 SER A C 1
ATOM 1675 O O . SER A 1 205 ? 3.985 0.031 29.676 1.00 55.12 205 SER A O 1
ATOM 1677 N N . PHE A 1 206 ? 3.342 2.178 29.881 1.00 65.62 206 PHE A N 1
ATOM 1678 C CA . PHE A 1 206 ? 4.518 2.670 30.596 1.00 65.62 206 PHE A CA 1
ATOM 1679 C C . PHE A 1 206 ? 4.180 3.946 31.382 1.00 65.62 206 PHE A C 1
ATOM 1681 O O . PHE A 1 206 ? 3.180 4.609 31.085 1.00 65.62 206 PHE A O 1
ATOM 1688 N N . GLY A 1 207 ? 4.977 4.242 32.402 1.00 73.00 207 GLY A N 1
ATOM 1689 C CA . GLY A 1 207 ? 4.844 5.398 33.284 1.00 73.00 207 GLY A CA 1
ATOM 1690 C C . GLY A 1 207 ? 5.525 6.653 32.730 1.00 73.00 207 GLY A C 1
ATOM 1691 O O . GLY A 1 207 ? 5.927 6.716 31.563 1.00 73.00 207 GLY A O 1
ATOM 1692 N N . ASP A 1 208 ? 5.590 7.691 33.563 1.00 78.25 208 ASP A N 1
ATOM 1693 C CA . ASP A 1 208 ? 6.042 9.030 33.166 1.00 78.25 208 ASP A CA 1
ATOM 1694 C C . ASP A 1 208 ? 7.495 9.044 32.676 1.00 78.25 208 ASP A C 1
ATOM 1696 O O . ASP A 1 208 ? 7.811 9.712 31.692 1.00 78.25 208 ASP A O 1
ATOM 1700 N N . CYS A 1 209 ? 8.379 8.253 33.292 1.00 76.19 209 CYS A N 1
ATOM 1701 C CA . CYS A 1 209 ? 9.797 8.287 32.961 1.00 76.19 209 CYS A CA 1
ATOM 1702 C C . CYS A 1 209 ? 10.039 7.794 31.527 1.00 76.19 209 CYS A C 1
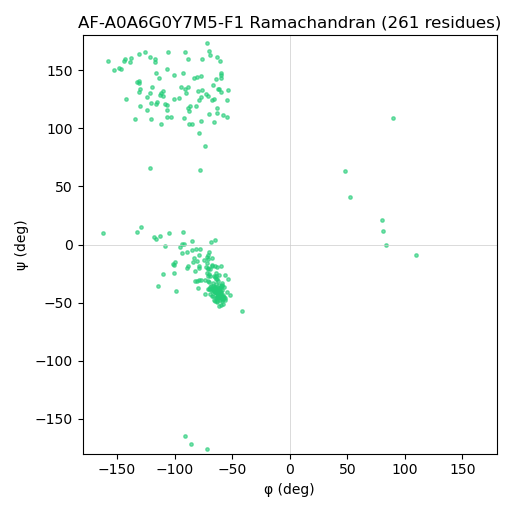ATOM 1704 O O . CYS A 1 209 ? 10.718 8.460 30.743 1.00 76.19 209 CYS A O 1
ATOM 1706 N N . VAL A 1 210 ? 9.461 6.655 31.132 1.00 74.94 210 VAL A N 1
ATOM 1707 C CA . VAL A 1 210 ? 9.597 6.160 29.7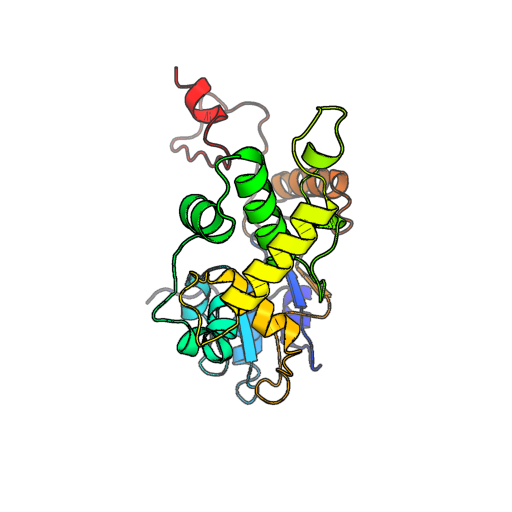49 1.00 74.94 210 VAL A CA 1
ATOM 1708 C C . VAL A 1 210 ? 8.896 7.089 28.757 1.00 74.94 210 VAL A C 1
ATOM 1710 O O . VAL A 1 210 ? 9.390 7.254 27.636 1.00 74.94 210 VAL A O 1
ATOM 1713 N N . ALA A 1 211 ? 7.786 7.719 29.152 1.00 76.31 211 ALA A N 1
ATOM 1714 C CA . ALA A 1 211 ? 7.093 8.695 28.318 1.00 76.31 211 ALA A CA 1
ATOM 1715 C C . ALA A 1 211 ? 7.968 9.919 28.007 1.00 76.31 211 ALA A C 1
ATOM 1717 O O . ALA A 1 211 ? 8.016 10.330 26.848 1.00 76.31 211 ALA A O 1
ATOM 1718 N N . ASP A 1 212 ? 8.731 10.424 28.980 1.00 77.44 212 ASP A N 1
ATOM 1719 C CA . ASP A 1 212 ? 9.656 11.550 28.792 1.00 77.44 212 ASP A CA 1
ATOM 1720 C C . ASP A 1 212 ? 10.741 11.241 27.750 1.00 77.44 212 ASP A C 1
ATOM 1722 O O . ASP A 1 212 ? 11.004 12.043 26.848 1.00 77.44 212 ASP A O 1
ATOM 1726 N N . ILE A 1 213 ? 11.343 10.046 27.809 1.00 75.56 213 ILE A N 1
ATOM 1727 C CA . ILE A 1 213 ? 12.324 9.623 26.796 1.00 75.56 213 ILE A CA 1
ATOM 1728 C C . ILE A 1 213 ? 11.668 9.432 25.435 1.00 75.56 213 ILE A C 1
ATOM 1730 O O . ILE A 1 213 ? 12.223 9.857 24.418 1.00 75.56 213 ILE A O 1
ATOM 1734 N N . ALA A 1 214 ? 10.501 8.788 25.391 1.00 70.38 214 ALA A N 1
ATOM 1735 C CA . ALA A 1 214 ? 9.767 8.610 24.147 1.00 70.38 214 ALA A CA 1
ATOM 1736 C C . ALA A 1 214 ? 9.448 9.970 23.513 1.00 70.38 214 ALA A C 1
ATOM 1738 O O . ALA A 1 214 ? 9.668 10.145 22.315 1.00 70.38 214 ALA A O 1
ATOM 1739 N N . HIS A 1 215 ? 9.016 10.946 24.315 1.00 77.69 215 HIS A N 1
ATOM 1740 C CA . HIS A 1 215 ? 8.762 12.308 23.873 1.00 77.69 215 HIS A CA 1
ATOM 1741 C C . HIS A 1 215 ? 10.026 12.974 23.313 1.00 77.69 215 HIS A C 1
ATOM 1743 O O . HIS A 1 215 ? 9.976 13.507 22.205 1.00 77.69 215 HIS A O 1
ATOM 1749 N N . ALA A 1 216 ? 11.163 12.888 24.008 1.00 72.31 216 ALA A N 1
ATOM 1750 C CA . ALA A 1 216 ? 12.425 13.454 23.529 1.00 72.31 216 ALA A CA 1
ATOM 1751 C C . ALA A 1 216 ? 12.857 12.855 22.176 1.00 72.31 216 ALA A C 1
ATOM 1753 O O . ALA A 1 216 ? 13.199 13.591 21.251 1.00 72.31 216 ALA A O 1
ATOM 1754 N N . LEU A 1 217 ? 12.776 11.529 22.021 1.00 70.31 217 LEU A N 1
ATOM 1755 C CA . LEU A 1 217 ? 13.101 10.843 20.763 1.00 70.31 217 LEU A CA 1
ATOM 1756 C C . LEU A 1 217 ? 12.142 11.213 19.624 1.00 70.31 217 LEU A C 1
ATOM 1758 O O . LEU A 1 217 ? 12.559 11.339 18.473 1.00 70.31 217 LEU A O 1
ATOM 1762 N N . LEU A 1 218 ? 10.856 11.378 19.932 1.00 70.00 218 LEU A N 1
ATOM 1763 C CA . LEU A 1 218 ? 9.841 11.801 18.969 1.00 70.00 218 LEU A CA 1
ATOM 17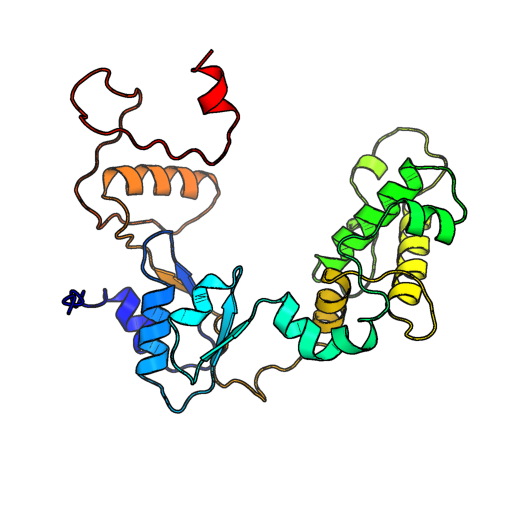64 C C . LEU A 1 218 ? 10.076 13.248 18.515 1.00 70.00 218 LEU A C 1
ATOM 1766 O O . LEU A 1 218 ? 10.073 13.508 17.311 1.00 70.00 218 LEU A O 1
ATOM 1770 N N . ALA A 1 219 ? 10.379 14.158 19.444 1.00 74.62 219 ALA A N 1
ATOM 1771 C CA . ALA A 1 219 ? 10.697 15.553 19.144 1.00 74.62 219 ALA A CA 1
ATOM 1772 C C . ALA A 1 219 ? 11.935 15.683 18.240 1.00 74.62 219 ALA A C 1
ATOM 1774 O O . ALA A 1 219 ? 11.936 16.473 17.297 1.00 74.62 219 ALA A O 1
ATOM 1775 N N . MET A 1 220 ? 12.961 14.851 18.457 1.00 70.06 220 MET A N 1
ATOM 1776 C CA . MET A 1 220 ? 14.141 14.783 17.580 1.00 70.06 220 MET A CA 1
ATOM 1777 C C . MET A 1 220 ? 13.803 14.360 16.141 1.00 70.06 220 MET A C 1
ATOM 1779 O O . MET A 1 220 ? 14.510 14.743 15.212 1.00 70.06 220 MET A O 1
ATOM 1783 N N . ASN A 1 221 ? 12.714 13.613 15.946 1.00 62.47 221 ASN A N 1
ATOM 1784 C CA . ASN A 1 221 ? 12.215 13.199 14.633 1.00 62.47 221 ASN A CA 1
ATOM 1785 C C . ASN A 1 221 ? 11.165 14.167 14.053 1.00 62.47 221 ASN A C 1
ATOM 1787 O O . ASN A 1 221 ? 10.528 13.847 13.050 1.00 62.47 221 ASN A O 1
ATOM 1791 N N . GLY A 1 222 ? 10.983 15.342 14.666 1.00 66.38 222 GLY A N 1
ATOM 1792 C CA . GLY A 1 222 ? 10.053 16.374 14.207 1.00 66.38 222 GLY A CA 1
ATOM 1793 C C . GLY A 1 222 ? 8.590 16.150 14.602 1.00 66.38 222 GLY A C 1
ATOM 1794 O O . GLY A 1 222 ? 7.721 16.847 14.081 1.00 66.38 222 GLY A O 1
ATOM 1795 N N . GLU A 1 223 ? 8.292 15.205 15.500 1.00 67.38 223 GLU A N 1
ATOM 1796 C CA . GLU A 1 223 ? 6.945 15.044 16.060 1.00 67.38 223 GLU A CA 1
ATOM 1797 C C . GLU A 1 223 ? 6.667 16.137 17.102 1.00 67.38 223 GLU A C 1
ATOM 1799 O O . GLU A 1 223 ? 7.483 16.399 17.986 1.00 67.38 223 GLU A O 1
ATOM 1804 N N . THR A 1 224 ? 5.499 16.773 17.008 1.00 73.69 224 THR A N 1
ATOM 1805 C CA . THR A 1 224 ? 5.121 17.913 17.856 1.00 73.69 224 THR A CA 1
ATOM 1806 C C . THR A 1 224 ? 4.207 17.524 19.017 1.00 73.69 224 THR A C 1
ATOM 1808 O O . THR A 1 224 ? 4.033 18.317 19.939 1.00 73.69 224 THR A O 1
ATOM 1811 N N . HIS A 1 225 ? 3.610 16.328 18.992 1.00 68.62 225 HIS A N 1
ATOM 1812 C CA . HIS A 1 225 ? 2.699 15.857 20.039 1.00 68.62 225 HIS A CA 1
ATOM 1813 C C . HIS A 1 225 ? 3.457 15.091 21.129 1.00 68.62 225 HIS A C 1
ATOM 1815 O O . HIS A 1 225 ? 4.280 14.221 20.842 1.00 68.62 225 HIS A O 1
ATOM 1821 N N . GLN A 1 226 ? 3.170 15.406 22.394 1.00 72.81 226 GLN A N 1
ATOM 1822 C CA . GLN A 1 226 ? 3.795 14.741 23.539 1.00 72.81 226 GLN A CA 1
ATOM 1823 C C . GLN A 1 226 ? 3.083 13.430 23.873 1.00 72.81 226 GLN A C 1
ATOM 1825 O O . GLN A 1 226 ? 1.862 13.348 23.779 1.00 72.81 226 GLN A O 1
ATOM 1830 N N . VAL A 1 227 ? 3.840 12.415 24.291 1.00 75.88 227 VAL A N 1
ATOM 1831 C CA . VAL A 1 227 ? 3.289 11.176 24.859 1.00 75.88 227 VAL A CA 1
ATOM 1832 C C . VAL A 1 227 ? 3.265 11.323 26.371 1.00 75.88 227 VAL A C 1
ATOM 1834 O O . VAL A 1 227 ? 4.252 11.761 26.948 1.00 75.88 227 VAL A O 1
ATOM 1837 N N . VAL A 1 228 ? 2.166 10.933 27.009 1.00 76.00 228 VAL A N 1
ATOM 1838 C CA . VAL A 1 228 ? 2.008 10.961 28.468 1.00 76.00 228 VAL A CA 1
ATOM 1839 C C . VAL A 1 228 ? 1.925 9.527 28.980 1.00 76.00 228 VAL A C 1
ATOM 1841 O O . VAL A 1 228 ? 1.135 8.732 28.468 1.00 76.00 228 VAL A O 1
ATOM 1844 N N . GLY A 1 229 ? 2.732 9.179 29.978 1.00 72.56 229 GLY A N 1
ATOM 1845 C CA . GLY A 1 229 ? 2.692 7.872 30.627 1.00 72.56 229 GLY A CA 1
ATOM 1846 C C . GLY A 1 229 ? 1.554 7.799 31.643 1.00 72.56 229 GLY A C 1
ATOM 1847 O O . GLY A 1 229 ? 1.346 8.704 32.436 1.00 72.56 229 GLY A O 1
ATOM 1848 N N . ARG A 1 230 ? 0.765 6.730 31.610 1.00 76.94 230 ARG A N 1
ATOM 1849 C CA . ARG A 1 230 ? -0.266 6.394 32.612 1.00 76.94 230 ARG A CA 1
ATOM 1850 C C . ARG A 1 230 ? -0.186 4.934 33.059 1.00 76.94 230 ARG A C 1
ATOM 1852 O O . ARG A 1 230 ? -1.117 4.432 33.688 1.00 76.94 230 ARG A O 1
ATOM 1859 N N . GLY A 1 231 ? 0.885 4.236 32.686 1.00 65.69 231 GLY A N 1
ATOM 1860 C CA . GLY A 1 231 ? 1.221 2.919 33.213 1.00 65.69 231 GLY A CA 1
ATOM 1861 C C . GLY A 1 231 ? 1.707 2.989 34.662 1.00 65.69 231 GLY A C 1
ATOM 1862 O O . GLY A 1 231 ? 1.696 4.044 35.296 1.00 65.69 231 GLY A O 1
ATOM 1863 N N . GLU A 1 232 ? 2.125 1.845 35.199 1.00 70.94 232 GLU A N 1
ATOM 1864 C CA . GLU A 1 232 ? 2.744 1.793 36.525 1.00 70.94 232 GLU A CA 1
ATOM 1865 C C . GLU A 1 232 ? 4.028 2.632 36.575 1.00 70.94 232 GLU A C 1
ATOM 1867 O O . GLU A 1 232 ? 4.646 2.900 35.542 1.00 70.94 232 GLU A O 1
ATOM 1872 N N . LYS A 1 233 ? 4.432 3.040 37.787 1.00 73.19 233 LYS A N 1
ATOM 1873 C CA . LYS A 1 233 ? 5.683 3.777 37.987 1.00 73.19 233 LYS A CA 1
ATOM 1874 C C . LYS A 1 233 ? 6.843 2.998 37.382 1.00 73.19 233 LYS A C 1
ATOM 1876 O O . LYS A 1 233 ? 7.084 1.850 37.754 1.00 73.19 233 LYS A O 1
ATOM 1881 N N . ASP A 1 234 ? 7.561 3.652 36.488 1.00 73.38 234 ASP A N 1
ATOM 1882 C CA . ASP A 1 234 ? 8.731 3.117 35.825 1.00 73.38 234 ASP A CA 1
ATOM 1883 C C . ASP A 1 234 ? 9.975 3.933 36.167 1.00 73.38 234 ASP A C 1
ATOM 1885 O O . ASP A 1 234 ? 9.916 5.072 36.622 1.00 73.38 234 ASP A O 1
ATOM 1889 N N . GLU A 1 235 ? 11.127 3.303 35.975 1.00 72.75 235 GLU A N 1
ATOM 1890 C CA . GLU A 1 235 ? 12.428 3.920 36.181 1.00 72.75 235 GLU A CA 1
ATOM 1891 C C . GLU A 1 235 ? 13.304 3.612 34.973 1.00 72.75 235 GLU A C 1
ATOM 1893 O O . GLU A 1 235 ? 13.300 2.498 34.437 1.00 72.75 235 GLU A O 1
ATOM 1898 N N . ILE A 1 236 ? 14.069 4.609 34.538 1.00 65.62 236 ILE A N 1
ATOM 1899 C CA . ILE A 1 236 ? 15.006 4.452 33.434 1.00 65.62 236 ILE A CA 1
ATOM 1900 C C . ILE A 1 236 ? 16.403 4.271 33.995 1.00 65.62 236 ILE A C 1
ATOM 1902 O O . ILE A 1 236 ? 16.933 5.131 34.698 1.00 65.62 236 ILE A O 1
ATOM 1906 N N . PHE A 1 237 ? 17.041 3.185 33.580 1.00 65.62 237 PHE A N 1
ATOM 1907 C CA . PHE A 1 237 ? 18.435 2.927 33.884 1.00 65.62 237 PHE A CA 1
ATOM 1908 C C . PHE A 1 237 ? 19.275 3.017 32.613 1.00 65.62 237 PHE A C 1
ATOM 1910 O O . PHE A 1 237 ? 18.977 2.373 31.610 1.00 65.62 237 PHE A O 1
ATOM 1917 N N . ILE A 1 238 ? 20.369 3.780 32.675 1.00 64.94 238 ILE A N 1
ATOM 1918 C CA . ILE A 1 238 ? 21.364 3.862 31.590 1.00 64.94 238 ILE A CA 1
ATOM 1919 C C . ILE A 1 238 ? 22.131 2.534 31.460 1.00 64.94 238 ILE A C 1
ATOM 1921 O O . ILE A 1 238 ? 22.583 2.172 30.379 1.00 64.94 238 ILE A O 1
ATOM 1925 N N . ASN A 1 239 ? 22.239 1.780 32.558 1.00 63.22 239 ASN A N 1
ATOM 1926 C CA . ASN A 1 239 ? 22.869 0.466 32.610 1.00 63.22 239 ASN A CA 1
ATOM 1927 C C . ASN A 1 239 ? 21.954 -0.521 33.331 1.00 63.22 239 ASN A C 1
ATOM 1929 O O . ASN A 1 239 ? 21.395 -0.184 34.370 1.00 63.22 239 ASN A O 1
ATOM 1933 N N . ILE A 1 240 ? 21.857 -1.755 32.829 1.00 60.41 240 ILE A N 1
ATOM 1934 C CA . ILE A 1 240 ? 21.066 -2.814 33.469 1.00 60.41 240 ILE A CA 1
ATOM 1935 C C . ILE A 1 240 ? 21.670 -3.119 34.856 1.00 60.41 240 ILE A C 1
ATOM 1937 O O . ILE A 1 240 ? 22.823 -3.565 34.925 1.00 60.41 240 ILE A O 1
ATOM 1941 N N . PRO A 1 241 ? 20.934 -2.915 35.966 1.00 62.78 241 PRO A N 1
ATOM 1942 C CA . PRO A 1 241 ? 21.443 -3.200 37.304 1.00 62.78 241 PRO A CA 1
ATOM 1943 C C . PRO A 1 241 ? 21.782 -4.688 37.463 1.00 62.78 241 PRO A C 1
ATOM 1945 O O . PRO A 1 241 ? 21.004 -5.570 37.094 1.00 62.78 241 PRO A O 1
ATOM 1948 N N . LYS A 1 242 ? 22.958 -4.993 38.030 1.00 61.31 242 LYS A N 1
ATOM 1949 C CA . LYS A 1 242 ? 23.436 -6.383 38.173 1.00 61.31 242 LYS A CA 1
ATOM 1950 C C . LYS A 1 242 ? 22.618 -7.205 39.186 1.00 61.31 242 LYS A C 1
ATOM 1952 O O . LYS A 1 242 ? 22.630 -8.432 39.098 1.00 61.31 242 LYS A O 1
ATOM 1957 N N . GLN A 1 243 ? 21.900 -6.559 40.107 1.00 60.38 243 GLN A N 1
ATOM 1958 C CA . GLN A 1 243 ? 21.110 -7.170 41.187 1.00 60.38 243 GLN A CA 1
ATOM 1959 C C . GLN A 1 243 ? 19.760 -6.444 41.350 1.00 60.38 243 GLN A C 1
ATOM 1961 O O . GLN A 1 243 ? 19.646 -5.288 40.956 1.00 60.38 243 GLN A O 1
ATOM 1966 N N . GLY A 1 244 ? 18.752 -7.115 41.924 1.00 61.25 244 GLY A N 1
ATOM 1967 C CA . GLY A 1 244 ? 17.471 -6.495 42.315 1.00 61.25 244 GLY A CA 1
ATOM 1968 C C . GLY A 1 244 ? 16.237 -6.882 41.489 1.00 61.25 244 GLY A C 1
ATOM 1969 O O . GLY A 1 244 ? 15.126 -6.595 41.914 1.00 61.25 244 GLY A O 1
ATOM 1970 N N . PHE A 1 245 ? 16.399 -7.590 40.366 1.00 58.88 245 PHE A N 1
ATOM 1971 C CA . PHE A 1 245 ? 15.277 -8.025 39.523 1.00 58.88 245 PHE A CA 1
ATOM 1972 C C . PHE A 1 245 ? 15.252 -9.558 39.394 1.00 58.88 245 PHE A C 1
ATOM 1974 O O . PHE A 1 245 ? 16.133 -10.113 38.728 1.00 58.88 245 PHE A O 1
ATOM 1981 N N . PRO A 1 246 ? 14.287 -10.258 40.029 1.00 53.97 246 PRO A N 1
ATOM 1982 C CA . PRO A 1 246 ? 14.215 -11.724 40.029 1.00 53.97 246 PRO A CA 1
ATOM 1983 C C . PRO A 1 246 ? 13.815 -12.316 38.667 1.00 53.97 246 PRO A C 1
ATOM 1985 O O . PRO A 1 246 ? 14.110 -13.477 38.397 1.00 53.97 246 PRO A O 1
ATOM 1988 N N . GLN A 1 247 ? 13.187 -11.527 37.790 1.00 50.09 247 GLN A N 1
ATOM 1989 C CA . GLN A 1 247 ? 12.873 -11.889 36.406 1.00 50.09 247 GLN A CA 1
ATOM 1990 C C . GLN A 1 247 ? 13.328 -10.774 35.463 1.00 50.09 247 GLN A C 1
ATOM 1992 O O . GLN A 1 247 ? 13.197 -9.593 35.781 1.00 50.09 247 GLN A O 1
ATOM 1997 N N . ARG A 1 248 ? 13.878 -11.146 34.302 1.00 56.59 248 ARG A N 1
ATOM 1998 C CA . ARG A 1 248 ? 14.357 -10.208 33.277 1.00 56.59 248 ARG A CA 1
ATOM 1999 C C . ARG A 1 248 ? 13.669 -10.515 31.951 1.00 56.59 248 ARG A C 1
ATOM 2001 O O . ARG A 1 248 ? 13.748 -11.644 31.479 1.00 56.59 248 ARG A O 1
ATOM 2008 N N . SER A 1 249 ? 13.050 -9.505 31.345 1.00 44.12 249 SER A N 1
ATOM 2009 C CA . SER A 1 249 ? 12.536 -9.557 29.972 1.00 44.12 249 SER A CA 1
ATOM 2010 C C . SER A 1 249 ? 13.215 -8.461 29.156 1.00 44.12 249 SER A C 1
ATOM 2012 O O . SER A 1 249 ? 13.150 -7.293 29.526 1.00 44.12 249 SER A O 1
ATOM 2014 N N . ILE A 1 250 ? 13.899 -8.833 28.072 1.00 51.69 250 ILE A N 1
ATOM 2015 C CA . ILE A 1 250 ? 14.630 -7.904 27.200 1.00 51.69 250 ILE A CA 1
ATOM 2016 C C . ILE A 1 250 ? 13.846 -7.762 25.893 1.00 51.69 250 ILE A C 1
ATOM 2018 O O . ILE A 1 250 ? 13.656 -8.741 25.176 1.00 51.69 250 ILE A O 1
ATOM 2022 N N . LEU A 1 251 ? 13.415 -6.543 25.566 1.00 39.66 251 LEU A N 1
ATOM 2023 C CA . LEU A 1 251 ? 12.778 -6.204 24.291 1.00 39.66 251 LEU A CA 1
ATOM 2024 C C . LEU A 1 251 ? 13.762 -5.398 23.436 1.00 39.66 251 LEU A C 1
ATOM 2026 O O . LEU A 1 251 ? 14.054 -4.245 23.736 1.00 39.66 251 LEU A O 1
ATOM 2030 N N . SER A 1 252 ? 14.269 -6.002 22.359 1.00 40.84 252 SER A N 1
ATOM 2031 C CA . SER A 1 252 ? 15.088 -5.322 21.350 1.00 40.84 252 SER A CA 1
ATOM 2032 C C . SER A 1 252 ? 14.426 -5.437 19.980 1.00 40.84 252 SER A C 1
ATOM 2034 O O . SER A 1 252 ? 14.072 -6.534 19.553 1.00 40.84 252 SER A O 1
ATOM 2036 N N . ARG A 1 253 ? 14.283 -4.311 19.266 1.00 39.62 253 ARG A N 1
ATOM 2037 C CA . ARG A 1 253 ? 13.815 -4.296 17.865 1.00 39.62 253 ARG A CA 1
ATOM 2038 C C . ARG A 1 253 ? 14.908 -4.669 16.856 1.00 39.62 253 ARG A C 1
ATOM 2040 O O . ARG A 1 253 ? 14.597 -4.895 15.691 1.00 39.62 253 ARG A O 1
ATOM 2047 N N . THR A 1 254 ? 16.163 -4.776 17.288 1.00 39.25 254 THR A N 1
ATOM 2048 C CA . THR A 1 254 ? 17.303 -5.120 16.432 1.00 39.25 254 THR A CA 1
ATOM 2049 C C . THR A 1 254 ? 18.154 -6.179 17.126 1.00 39.25 254 THR A C 1
ATOM 2051 O O . THR A 1 254 ? 18.873 -5.916 18.090 1.00 39.25 254 THR A O 1
ATOM 2054 N N . VAL A 1 255 ? 18.083 -7.406 16.609 1.00 37.62 255 VAL A N 1
ATOM 2055 C CA . VAL A 1 255 ? 18.765 -8.616 17.116 1.00 37.62 255 VAL A CA 1
ATOM 2056 C C . VAL A 1 255 ? 20.307 -8.537 17.019 1.00 37.62 255 VAL A C 1
ATOM 2058 O O . VAL A 1 255 ? 21.003 -9.467 17.399 1.00 37.62 255 VAL A O 1
ATOM 2061 N N . ALA A 1 256 ? 20.887 -7.412 16.590 1.00 40.09 256 ALA A N 1
ATOM 2062 C CA . ALA A 1 256 ? 22.339 -7.247 16.510 1.00 40.09 256 ALA A CA 1
ATOM 2063 C C . ALA A 1 256 ? 23.007 -6.919 17.866 1.00 40.09 256 ALA A C 1
ATOM 2065 O O . ALA A 1 256 ? 24.085 -7.426 18.155 1.00 40.09 256 ALA A O 1
ATOM 2066 N N . GLY A 1 257 ? 22.375 -6.107 18.726 1.00 40.16 257 GLY A N 1
ATOM 2067 C CA . GLY A 1 257 ? 23.011 -5.627 19.968 1.00 40.16 257 GLY A CA 1
ATOM 2068 C C . GLY A 1 257 ? 22.993 -6.624 21.135 1.00 40.16 257 GLY A C 1
ATOM 2069 O O . GLY A 1 257 ? 23.918 -6.663 21.943 1.00 40.16 257 GLY A O 1
ATOM 2070 N N . VAL A 1 258 ? 21.953 -7.460 21.210 1.00 43.34 258 VAL A N 1
ATOM 2071 C CA . VAL A 1 258 ? 21.768 -8.432 22.306 1.00 43.34 258 VAL A CA 1
ATOM 2072 C C . VAL A 1 258 ? 22.681 -9.652 22.141 1.00 43.34 258 VAL A C 1
ATOM 2074 O O . VAL A 1 258 ? 23.138 -10.211 23.129 1.00 43.34 258 VAL A O 1
ATOM 2077 N N . ILE A 1 259 ? 23.003 -10.038 20.902 1.00 44.69 259 ILE A N 1
ATOM 2078 C CA . ILE A 1 259 ? 23.905 -11.169 20.638 1.00 44.69 259 ILE A CA 1
ATOM 2079 C C . ILE A 1 259 ? 25.378 -10.764 20.828 1.00 44.69 259 ILE A C 1
ATOM 2081 O O . ILE A 1 259 ? 26.170 -11.574 21.292 1.00 44.69 259 ILE A O 1
ATOM 2085 N N . GLY A 1 260 ? 25.745 -9.501 20.576 1.00 37.53 260 GLY A N 1
ATOM 2086 C CA . GLY A 1 260 ? 27.124 -9.017 20.757 1.00 37.53 260 GLY A CA 1
ATOM 2087 C C . GLY A 1 260 ? 27.588 -8.881 22.213 1.00 37.53 260 GLY A C 1
ATOM 2088 O O . GLY A 1 260 ? 28.774 -8.703 22.450 1.00 37.53 260 GLY A O 1
ATOM 2089 N N . SER A 1 261 ? 26.671 -8.953 23.180 1.00 37.12 261 SER A N 1
ATOM 2090 C CA . SER A 1 261 ? 26.970 -8.920 24.622 1.00 37.12 261 SER A CA 1
ATOM 2091 C C . SER A 1 261 ? 26.780 -10.279 25.308 1.00 37.12 261 SER A C 1
ATOM 2093 O O . SER A 1 261 ? 27.028 -10.406 26.506 1.00 37.12 261 SER A O 1
ATOM 2095 N N . ALA A 1 262 ? 26.352 -11.290 24.545 1.00 40.16 262 ALA A N 1
ATOM 2096 C CA . ALA A 1 262 ? 26.241 -12.685 24.964 1.00 40.16 262 ALA A CA 1
ATOM 2097 C C . ALA A 1 262 ? 27.369 -13.572 24.384 1.00 40.16 262 ALA A C 1
ATOM 2099 O O . ALA A 1 262 ? 27.302 -14.794 24.518 1.00 40.16 262 ALA A O 1
ATOM 2100 N N . LEU A 1 263 ? 28.387 -12.958 23.763 1.00 33.88 263 LEU A N 1
ATOM 2101 C CA . LEU A 1 263 ? 29.669 -13.558 23.375 1.00 33.88 263 LEU A CA 1
ATOM 2102 C C . LEU A 1 263 ? 30.805 -12.942 24.196 1.00 33.88 263 LEU A C 1
ATOM 2104 O O . LEU A 1 263 ? 30.781 -11.703 24.375 1.00 33.88 263 LEU A O 1
#

Organism: Aphis craccivora (NCBI:txid307492)

Radius of gyration: 24.1 Å; Cα contacts (8 Å, |Δi|>4): 339; chains: 1; bounding box: 56×36×65 Å

Mean predicted aligned error: 13.29 Å

Foldseek 3Di:
DDPPPPDPQDPLLVCQLPDDDQEDAEAEDPQLCVLVSVQSSCVSCVPFQEEEADPDPVSVVRHDPSYDYDHLLRVLCVPQVVLQVVQEDAAQDLVLQCVVVVDPPSVLSVQLRQQLVLLLPDLDLARDLVSGDCVQVDPDDDPDHSVVSRVSNRVLLVLQRDSPHNRHHYSSNSSSVVSNVVDDCVVRGSYYHPDDYRYRQEHQPFAAVVQVVVQVVCVVVVHDDGHHYPHPDDDDDPDDDPDDDPDDDDDDPDPPPVVVVVD

Sequence (263 aa):
MQEKILINPTPEQQDVIDWQGDKLVVNAFAGTGKTSNLVKYAEKHPDLRMLYIAFNRSADEKFPANVLCKTSHQLAWSGFGRNYANRLTNSLRLFDIANATQSDDWLYVKTIQDTLKNFMCSVDNQIMLRHCPSILMGEVKKSFTANEVVRQSEQLWHRMIDLADNFPVIHDMCLKLYQLSQPNLYHRFDVIFDADRLWLTHSFSFGDCVADIAHALLAMNGETHQVVGRGEKDEIFINIPKQGFPQRSILSRTVAGVIGSAL

InterPro domains:
  IPR000212 UvrD-like helicase [PTHR11070] (9-148)
  IPR027417 P-loop containing nucleoside triphosphate hydrolase [G3DSA:3.40.50.300] (1-226)
  IPR027417 P-loop containing nucleoside triphosphate hydrolase [SSF52540] (9-221)

Solvent-accessible surface area (backbone atoms only — not comparable to full-atom values): 15760 Å² total; per-residue (Å²): 136,82,82,75,79,81,75,77,71,52,71,64,49,43,53,63,46,68,58,83,79,62,53,50,21,78,46,53,50,81,51,34,46,56,69,64,41,54,30,52,28,46,67,76,39,65,89,46,36,30,39,39,69,35,98,56,77,84,61,52,87,70,50,58,93,44,44,50,66,38,36,65,52,58,57,18,32,75,78,53,32,71,83,45,57,95,40,57,40,97,61,87,50,58,67,62,47,21,65,74,67,74,47,88,53,63,68,59,34,49,45,30,54,47,24,46,50,42,37,40,74,45,93,59,92,66,81,47,74,87,31,46,57,72,79,72,78,49,91,70,91,62,100,69,54,68,66,59,40,41,54,51,35,51,54,50,49,52,36,44,70,39,82,85,53,84,53,67,34,37,64,55,54,24,34,32,52,40,59,73,65,63,71,76,59,69,88,77,25,61,35,43,55,73,47,59,88,43,72,37,38,56,13,53,74,38,6,53,52,57,18,53,53,52,29,54,59,38,43,76,73,71,44,87,77,65,48,40,35,64,24,66,93,51,80,86,67,98,60,86,72,95,69,93,67,98,71,87,86,88,88,71,100,55,79,66,65,66,55,66,71,74,104